Protein AF-A0A5B0R3H6-F1 (afdb_monomer_lite)

Structure (mmCIF, N/CA/C/O backbone):
data_AF-A0A5B0R3H6-F1
#
_entry.id   AF-A0A5B0R3H6-F1
#
loop_
_atom_site.group_PDB
_atom_site.id
_atom_site.type_symbol
_atom_site.label_atom_id
_atom_site.label_alt_id
_atom_site.label_comp_id
_atom_site.label_asym_id
_atom_site.label_entity_id
_atom_site.label_seq_id
_atom_site.pdbx_PDB_ins_code
_atom_site.Cartn_x
_atom_site.Cartn_y
_atom_site.Cartn_z
_atom_site.occupancy
_atom_site.B_iso_or_equiv
_atom_site.auth_seq_id
_atom_site.auth_comp_id
_atom_site.auth_asym_id
_atom_site.auth_atom_id
_atom_site.pdbx_PDB_model_num
ATOM 1 N N . MET A 1 1 ? -20.772 18.801 -13.064 1.00 53.16 1 MET A N 1
ATOM 2 C CA . MET A 1 1 ? -22.112 19.027 -12.479 1.00 53.16 1 MET A CA 1
ATOM 3 C C . MET A 1 1 ? -23.085 19.195 -13.635 1.00 53.16 1 MET A C 1
ATOM 5 O O . MET A 1 1 ? -22.852 20.071 -14.459 1.00 53.16 1 MET A O 1
ATOM 9 N N . VAL A 1 2 ? -24.069 18.306 -13.783 1.00 55.25 2 VAL A N 1
ATOM 10 C CA . VAL A 1 2 ? -25.031 18.357 -14.900 1.00 55.25 2 VAL A CA 1
ATOM 11 C C . VAL A 1 2 ? -26.187 19.271 -14.502 1.00 55.25 2 VAL A C 1
ATOM 13 O O . VAL A 1 2 ? -26.615 19.247 -13.351 1.00 55.25 2 VAL A O 1
ATOM 16 N N . ASN A 1 3 ? -26.667 20.099 -15.428 1.00 57.19 3 ASN A N 1
ATOM 17 C CA . ASN A 1 3 ? -27.751 21.037 -15.157 1.00 57.19 3 ASN A CA 1
ATOM 18 C C . ASN A 1 3 ? -29.078 20.256 -15.014 1.00 57.19 3 ASN A C 1
ATOM 20 O O . ASN A 1 3 ? -29.474 19.596 -15.980 1.00 57.19 3 ASN A O 1
ATOM 24 N N . PRO A 1 4 ? -29.781 20.313 -13.864 1.00 58.66 4 PRO A N 1
ATOM 25 C CA . PRO A 1 4 ? -30.946 19.460 -13.587 1.00 58.66 4 PRO A CA 1
ATOM 26 C C . PRO A 1 4 ? -32.117 19.615 -14.573 1.00 58.66 4 PRO A C 1
ATOM 28 O O . PRO A 1 4 ? -32.959 18.731 -14.675 1.00 58.66 4 PRO A O 1
ATOM 31 N N . GLY A 1 5 ? -32.177 20.723 -15.317 1.00 59.16 5 GLY A N 1
ATOM 32 C CA . GLY A 1 5 ? -33.259 21.020 -16.263 1.00 59.16 5 GLY A CA 1
ATOM 33 C C . GLY A 1 5 ? -33.118 20.413 -17.666 1.00 59.16 5 GLY A C 1
ATOM 34 O O . GLY A 1 5 ? -33.958 20.697 -18.512 1.00 59.16 5 GLY A O 1
ATOM 35 N N . GLY A 1 6 ? -32.064 19.637 -17.949 1.00 60.25 6 GLY A N 1
ATOM 36 C CA . GLY A 1 6 ? -31.782 19.103 -19.294 1.00 60.25 6 GLY A CA 1
ATOM 37 C C . GLY A 1 6 ? -32.188 17.643 -19.542 1.00 60.25 6 GLY A C 1
ATOM 38 O O . GLY A 1 6 ? -31.955 17.133 -20.636 1.00 60.25 6 GLY A O 1
ATOM 39 N N . GLY A 1 7 ? -32.735 16.944 -18.543 1.00 60.41 7 GLY A N 1
ATOM 40 C CA . GLY A 1 7 ? -33.028 15.510 -18.633 1.00 60.41 7 GLY A CA 1
ATOM 41 C C . GLY A 1 7 ? -34.328 15.208 -19.383 1.00 60.41 7 GLY A C 1
ATOM 42 O O . GLY A 1 7 ? -35.396 15.666 -18.988 1.00 60.41 7 GLY A O 1
ATOM 43 N N . THR A 1 8 ? -34.266 14.376 -20.424 1.00 63.50 8 THR A N 1
ATOM 44 C CA . THR A 1 8 ? -35.414 13.938 -21.247 1.00 63.50 8 THR A CA 1
ATOM 45 C C . THR A 1 8 ? -36.315 12.896 -20.558 1.00 63.50 8 THR A C 1
ATOM 47 O O . THR A 1 8 ? -36.882 12.031 -21.218 1.00 63.50 8 THR A O 1
ATOM 50 N N . GLY A 1 9 ? -36.451 12.950 -19.228 1.00 59.94 9 GLY A N 1
ATOM 51 C CA . GLY A 1 9 ? -37.386 12.109 -18.467 1.00 59.94 9 GLY A CA 1
ATOM 52 C C . GLY A 1 9 ? -37.027 10.620 -18.352 1.00 59.94 9 GLY A C 1
ATOM 53 O O . GLY A 1 9 ? -37.875 9.838 -17.937 1.00 59.94 9 GLY A O 1
ATOM 54 N N . GLY A 1 10 ? -35.800 10.216 -18.698 1.00 60.81 10 GLY A N 1
ATOM 55 C CA . GLY A 1 10 ? -35.371 8.813 -18.671 1.00 60.81 10 GLY A CA 1
ATOM 56 C C . GLY A 1 10 ? -33.901 8.648 -18.296 1.00 60.81 10 GLY A C 1
ATOM 57 O O . GLY A 1 10 ? -33.092 8.275 -19.138 1.00 60.81 10 GLY A O 1
ATOM 58 N N . GLY A 1 11 ? -33.548 8.970 -17.052 1.00 67.19 11 GLY A N 1
ATOM 59 C CA . GLY A 1 11 ? -32.219 8.721 -16.494 1.00 67.19 11 GLY A CA 1
ATOM 60 C C . GLY A 1 11 ? -32.103 9.253 -15.069 1.00 67.19 11 GLY A C 1
ATOM 61 O O . GLY A 1 11 ? -32.493 10.393 -14.812 1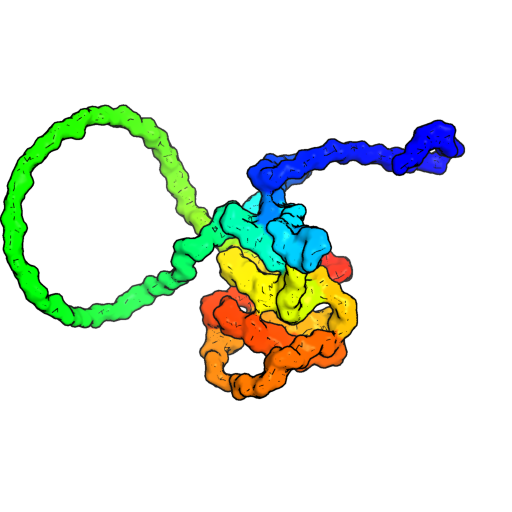.00 67.19 11 GLY A O 1
ATOM 62 N N . ASP A 1 12 ? -31.581 8.437 -14.154 1.00 69.62 12 ASP A N 1
ATOM 63 C CA . ASP A 1 12 ? -31.274 8.885 -12.797 1.00 69.62 12 ASP A CA 1
ATOM 64 C C . ASP A 1 12 ? -30.138 9.910 -12.844 1.00 69.62 12 AS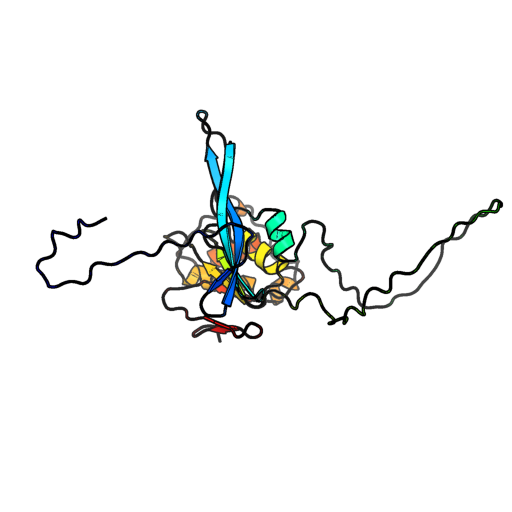P A C 1
ATOM 66 O O . ASP A 1 12 ? -29.087 9.687 -13.451 1.00 69.62 12 ASP A O 1
ATOM 70 N N . VAL A 1 13 ? -30.352 11.060 -12.206 1.00 72.81 13 VAL A N 1
ATOM 71 C CA . VAL A 1 13 ? -29.302 12.060 -12.015 1.00 72.81 13 VAL A CA 1
ATOM 72 C C . VAL A 1 13 ? -28.542 11.671 -10.747 1.00 72.81 13 VAL A C 1
ATOM 74 O O . VAL A 1 13 ? -29.148 11.686 -9.674 1.00 72.81 13 VAL A O 1
ATOM 77 N N . PRO A 1 14 ? -27.242 11.329 -10.816 1.00 72.88 14 PRO A N 1
ATOM 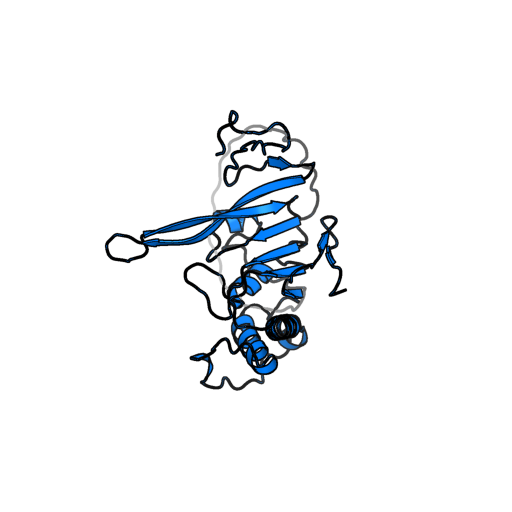78 C CA . PRO A 1 14 ? -26.483 10.990 -9.621 1.00 72.88 14 PRO A CA 1
ATOM 79 C C . PRO A 1 14 ? -26.452 12.191 -8.670 1.00 72.88 14 PRO A C 1
ATOM 81 O O . PRO A 1 14 ? -25.992 13.278 -9.031 1.00 72.88 14 PRO A O 1
ATOM 84 N N . ALA A 1 15 ? -26.952 11.989 -7.453 1.00 82.25 15 ALA A N 1
ATOM 85 C CA . ALA A 1 15 ? -26.850 12.946 -6.362 1.00 82.25 15 ALA A CA 1
ATOM 86 C C . ALA A 1 15 ? -25.638 12.576 -5.500 1.00 82.25 15 ALA A C 1
ATOM 88 O O . ALA A 1 15 ? -25.556 11.467 -4.978 1.00 82.25 15 ALA A O 1
ATOM 89 N N . PHE A 1 16 ? -24.691 13.503 -5.358 1.00 85.75 16 PHE A N 1
ATOM 90 C CA . PHE A 1 16 ? -23.551 13.333 -4.463 1.00 85.75 16 PHE A CA 1
ATOM 91 C C . PHE A 1 16 ? -23.878 13.936 -3.103 1.00 85.75 16 PHE A C 1
ATOM 93 O O . PHE A 1 16 ? -24.226 15.115 -3.014 1.00 85.75 16 PHE A O 1
ATOM 100 N N . GLN A 1 17 ? -23.718 13.140 -2.052 1.00 87.69 17 GLN A N 1
ATOM 101 C CA . GLN A 1 17 ? -23.682 13.637 -0.687 1.00 87.69 17 GLN A CA 1
ATOM 102 C C . GLN A 1 17 ? -22.222 13.713 -0.244 1.00 87.69 17 GLN A C 1
ATOM 104 O O . GLN A 1 17 ? -21.523 12.705 -0.191 1.00 87.69 17 GLN A O 1
ATOM 109 N N . TRP A 1 18 ? -21.754 14.926 0.032 1.00 90.94 18 TRP A N 1
ATOM 110 C CA . TRP A 1 18 ? -20.381 15.161 0.461 1.00 90.94 18 TRP A CA 1
ATOM 111 C C . TRP A 1 18 ? -20.286 15.046 1.978 1.00 90.94 18 TRP A C 1
ATOM 113 O O . TRP A 1 18 ? -21.008 15.733 2.700 1.00 90.94 18 TRP A O 1
ATOM 123 N N . HIS A 1 19 ? -19.368 14.208 2.446 1.00 91.44 19 HIS A N 1
ATOM 124 C CA . HIS A 1 19 ? -18.982 14.105 3.847 1.00 91.44 19 HIS A CA 1
ATOM 125 C C . HIS A 1 19 ? -17.512 14.495 3.955 1.00 91.44 19 HIS A C 1
ATOM 127 O O . HIS A 1 19 ? -16.669 13.928 3.261 1.00 91.44 19 HIS A O 1
ATOM 133 N N . ILE A 1 20 ? -17.214 15.500 4.776 1.00 94.06 20 ILE A N 1
ATOM 134 C CA . ILE A 1 20 ? -15.839 15.950 4.993 1.00 94.06 20 ILE A CA 1
ATOM 135 C C . ILE A 1 20 ? -15.203 15.006 6.008 1.00 94.06 20 ILE A C 1
ATOM 137 O O . ILE A 1 20 ? -15.732 14.827 7.102 1.00 94.06 20 ILE A O 1
ATOM 141 N N . ILE A 1 21 ? -14.084 14.404 5.619 1.00 95.31 21 ILE A N 1
ATOM 142 C CA . ILE A 1 21 ? -13.258 13.580 6.495 1.00 95.31 21 ILE A CA 1
ATOM 143 C C . ILE A 1 21 ? -12.108 14.455 6.978 1.00 95.31 21 ILE A C 1
ATOM 145 O O . ILE A 1 21 ? -11.328 14.965 6.172 1.00 95.31 21 ILE A O 1
ATOM 149 N N . GLU A 1 22 ? -12.017 14.632 8.289 1.00 93.25 22 GLU A N 1
ATOM 150 C CA . GLU A 1 22 ? -10.889 15.302 8.925 1.00 93.25 22 GLU A CA 1
ATOM 151 C C . GLU A 1 22 ? -9.828 14.262 9.293 1.00 93.25 22 GLU A C 1
ATOM 153 O O . GLU A 1 22 ? -10.141 13.161 9.749 1.00 93.25 22 GLU A O 1
ATOM 158 N N . SER A 1 23 ? -8.556 14.593 9.073 1.00 90.19 23 SER A N 1
ATOM 159 C CA . SER A 1 23 ? -7.451 13.743 9.515 1.00 90.19 23 SER A CA 1
ATOM 160 C C . SER A 1 23 ? -7.475 13.580 11.031 1.00 90.19 23 SER A C 1
ATOM 162 O O . SER A 1 23 ? -7.722 14.554 11.740 1.00 90.19 23 SER A O 1
ATOM 164 N N . ASP A 1 24 ? -7.151 12.385 11.518 1.00 90.06 24 ASP A N 1
ATOM 165 C CA . ASP A 1 24 ? -7.017 12.061 12.941 1.00 90.06 24 ASP A CA 1
ATOM 166 C C . ASP A 1 24 ? -8.333 12.155 13.745 1.00 90.06 24 ASP A C 1
ATOM 168 O O . ASP A 1 24 ? -8.322 12.010 14.968 1.00 90.06 24 ASP A O 1
ATOM 172 N N . ILE A 1 25 ? -9.479 12.339 13.071 1.00 95.75 25 ILE A N 1
ATOM 173 C CA . ILE A 1 25 ? -10.818 12.300 13.672 1.00 95.75 25 ILE A CA 1
ATOM 174 C C . ILE A 1 25 ? -11.554 11.046 13.176 1.00 95.75 25 ILE A C 1
ATOM 176 O O . ILE A 1 25 ? -11.988 11.004 12.022 1.00 95.75 25 ILE A O 1
ATOM 180 N N . PRO A 1 26 ? -11.713 10.013 14.026 1.00 96.44 26 PRO A N 1
ATOM 181 C CA . PRO A 1 26 ? -12.451 8.813 13.658 1.00 96.44 26 PRO A CA 1
ATOM 182 C C . PRO A 1 26 ? -13.933 9.088 13.385 1.00 96.44 26 PRO A C 1
ATOM 184 O O . PRO A 1 26 ? -14.552 9.933 14.035 1.00 96.44 26 PRO A O 1
ATOM 187 N N . PHE A 1 27 ? -14.521 8.319 12.472 1.00 96.56 27 PHE A N 1
ATOM 188 C CA . PHE A 1 27 ? -15.951 8.342 12.169 1.00 96.56 27 PHE A CA 1
ATOM 189 C C . PHE A 1 27 ? -16.507 6.924 12.009 1.00 96.56 27 PHE A C 1
ATOM 191 O O . PHE A 1 27 ? -15.761 5.973 11.791 1.00 96.56 27 PHE A O 1
ATOM 198 N N . GLU A 1 28 ? -17.825 6.773 12.122 1.00 96.50 28 GLU A N 1
ATOM 199 C CA . GLU A 1 28 ? -18.502 5.495 11.897 1.00 96.50 28 GLU A CA 1
ATOM 200 C C . GLU A 1 28 ? -19.082 5.446 10.481 1.00 96.50 28 GLU A C 1
ATOM 202 O O . GLU A 1 28 ? -19.764 6.376 10.042 1.00 96.50 28 GLU A O 1
ATOM 207 N N . LEU A 1 29 ? -18.835 4.349 9.770 1.00 93.81 29 LEU A N 1
ATOM 208 C CA . LEU A 1 29 ? -19.411 4.079 8.461 1.00 93.81 29 LEU A CA 1
ATOM 209 C C . LEU A 1 29 ? -19.899 2.635 8.414 1.00 93.81 29 LEU A C 1
ATOM 211 O O . LEU A 1 29 ? -19.102 1.706 8.468 1.00 93.81 29 LEU A O 1
ATOM 215 N N . LEU A 1 30 ? -21.216 2.448 8.292 1.00 93.75 30 LEU A N 1
ATOM 216 C CA . LEU A 1 30 ? -21.845 1.122 8.197 1.00 93.75 30 LEU A CA 1
ATOM 217 C C . LEU A 1 30 ? -21.471 0.182 9.366 1.00 93.75 30 LEU A C 1
ATOM 219 O O . LEU A 1 30 ? -21.319 -1.020 9.170 1.00 93.75 30 LEU A O 1
ATOM 223 N N . GLY A 1 31 ? -21.329 0.732 10.577 1.00 93.06 31 GLY A N 1
ATOM 224 C CA . GLY A 1 31 ? -20.944 -0.017 11.778 1.00 93.06 31 GLY A CA 1
ATOM 225 C C . GLY A 1 31 ? -19.443 -0.292 11.920 1.00 93.06 31 GLY A C 1
ATOM 226 O O . GLY A 1 31 ? -19.060 -0.997 12.847 1.00 93.06 31 GLY A O 1
ATOM 227 N N . VAL A 1 32 ? -18.607 0.260 11.033 1.00 93.38 32 VAL A N 1
ATOM 228 C CA . VAL A 1 32 ? -17.141 0.182 11.097 1.00 93.38 32 VAL A CA 1
ATOM 229 C C . VAL A 1 32 ? -16.590 1.519 11.574 1.00 93.38 32 VAL A C 1
ATOM 231 O O . VAL A 1 32 ? -16.926 2.567 11.013 1.00 93.38 32 VAL A O 1
ATOM 234 N N . GLN A 1 33 ? -15.726 1.502 12.587 1.00 96.06 33 GLN A N 1
ATOM 235 C CA . GLN A 1 33 ? -14.965 2.681 12.979 1.00 96.06 33 GLN A CA 1
ATOM 236 C C . GLN A 1 33 ? -13.808 2.876 11.998 1.00 96.06 33 GLN A C 1
ATOM 238 O O . GLN A 1 33 ? -12.926 2.029 11.876 1.00 96.06 33 GLN A O 1
ATOM 243 N N . VAL A 1 34 ? -13.790 4.019 11.320 1.00 97.25 34 VAL A N 1
ATOM 244 C CA . VAL A 1 34 ? -12.733 4.411 10.390 1.00 97.25 34 VAL A CA 1
ATOM 245 C C . VAL A 1 34 ? -11.933 5.543 11.013 1.00 97.25 34 VAL A C 1
ATOM 247 O O . VAL A 1 34 ? -12.479 6.606 11.295 1.00 97.25 34 VAL A O 1
ATOM 250 N N . SER A 1 35 ? -10.634 5.330 11.194 1.00 97.31 35 SER A N 1
ATOM 251 C CA . SER A 1 35 ? -9.677 6.337 11.646 1.00 97.31 35 SER A CA 1
ATOM 252 C C . SER A 1 35 ? -8.822 6.795 10.461 1.00 97.31 35 SER A C 1
ATOM 254 O O . SER A 1 35 ? -7.953 6.041 10.014 1.00 97.31 35 SER A O 1
ATOM 256 N N . PRO A 1 36 ? -9.049 8.004 9.921 1.00 97.94 36 PRO A N 1
ATOM 257 C CA . PRO A 1 36 ? -8.187 8.597 8.904 1.00 97.94 36 PRO A CA 1
ATOM 258 C C . PRO A 1 36 ? -6.863 9.005 9.535 1.00 97.94 36 PRO A C 1
ATOM 260 O O . PRO A 1 36 ? -6.859 9.735 10.523 1.00 97.94 36 PRO A O 1
ATOM 263 N N . LEU A 1 37 ? -5.746 8.584 8.957 1.00 97.44 37 LEU A N 1
ATOM 264 C CA . LEU A 1 37 ? -4.411 8.905 9.450 1.00 97.44 37 LEU A CA 1
ATOM 265 C C . LEU A 1 37 ? -3.596 9.557 8.341 1.00 97.44 37 LEU A C 1
ATOM 267 O O . LEU A 1 37 ? -3.580 9.075 7.205 1.00 97.44 37 LEU A O 1
ATOM 271 N N . LYS A 1 38 ? -2.886 10.636 8.665 1.00 97.56 38 LYS A N 1
ATOM 272 C CA . LYS A 1 38 ? -2.070 11.352 7.680 1.00 97.56 38 LYS A CA 1
ATOM 273 C C . LYS A 1 38 ? -0.915 10.501 7.166 1.00 97.56 38 LYS A C 1
ATOM 275 O O . LYS A 1 38 ? -0.193 9.879 7.939 1.00 97.56 38 LYS A O 1
ATOM 280 N N . VAL A 1 39 ? -0.671 10.547 5.869 1.00 97.94 39 VAL A N 1
ATOM 281 C CA . VAL A 1 39 ? 0.546 10.036 5.230 1.00 97.94 39 VAL A CA 1
ATOM 282 C C . VAL A 1 39 ? 1.059 11.071 4.240 1.00 97.94 39 VAL A C 1
ATOM 284 O O . VAL A 1 39 ? 0.347 12.017 3.907 1.00 97.94 39 VAL A O 1
ATOM 287 N N . HIS A 1 40 ? 2.294 10.933 3.773 1.00 98.19 40 HIS A N 1
ATOM 288 C CA . HIS A 1 40 ? 2.807 11.787 2.707 1.00 98.19 40 HIS A CA 1
ATOM 289 C C . HIS A 1 40 ? 2.843 11.029 1.390 1.00 98.19 40 HIS A C 1
ATOM 291 O O . HIS A 1 40 ? 3.280 9.883 1.364 1.00 98.19 40 HIS A O 1
ATOM 297 N N . HIS A 1 41 ? 2.476 11.702 0.308 1.00 97.62 41 HIS A N 1
ATOM 298 C CA . HIS A 1 41 ? 2.554 11.215 -1.063 1.00 97.62 41 HIS A CA 1
ATOM 299 C C . HIS A 1 41 ? 3.417 12.180 -1.891 1.00 97.62 41 HIS A C 1
ATOM 301 O O . HIS A 1 41 ? 2.971 12.898 -2.785 1.00 97.62 41 HIS A O 1
ATOM 307 N N . GLY A 1 42 ? 4.694 12.257 -1.521 1.00 96.25 42 GLY A N 1
ATOM 308 C CA . GLY A 1 42 ? 5.659 13.192 -2.085 1.00 96.25 42 GLY A CA 1
ATOM 309 C C . GLY A 1 42 ? 5.641 14.565 -1.433 1.00 96.25 42 GLY A C 1
ATOM 310 O O . GLY A 1 42 ? 5.468 14.702 -0.220 1.00 96.25 42 GLY A O 1
ATOM 311 N N . CYS A 1 43 ? 5.918 15.595 -2.227 1.00 96.50 43 CYS A N 1
ATOM 312 C CA . CYS A 1 43 ? 6.087 16.953 -1.731 1.00 96.50 43 CYS A CA 1
ATOM 313 C C . CYS A 1 43 ? 5.674 17.997 -2.767 1.00 96.50 43 CYS A C 1
ATOM 315 O O . CYS A 1 43 ? 5.694 17.761 -3.974 1.00 96.50 43 CYS A O 1
ATOM 317 N N . TYR A 1 44 ? 5.325 19.177 -2.270 1.00 95.88 44 TYR A N 1
ATOM 318 C CA . TYR A 1 44 ? 5.239 20.382 -3.076 1.00 95.88 44 TYR A CA 1
ATOM 319 C C . TYR A 1 44 ? 6.643 20.877 -3.425 1.00 95.88 44 TYR A C 1
ATOM 321 O O . TYR A 1 44 ? 7.584 20.711 -2.646 1.00 95.88 44 TYR A O 1
ATOM 329 N N . PHE A 1 45 ? 6.769 21.529 -4.578 1.00 95.50 45 PHE A N 1
ATOM 330 C CA . PHE A 1 45 ? 8.007 22.156 -5.027 1.00 95.50 45 PHE A CA 1
ATOM 331 C C . PHE A 1 45 ? 7.832 23.672 -5.059 1.00 95.50 45 PHE A C 1
ATOM 333 O O . PHE A 1 45 ? 6.808 24.184 -5.512 1.00 95.50 45 PHE A O 1
ATOM 340 N N . ASN A 1 46 ? 8.837 24.403 -4.585 1.00 95.31 46 ASN A N 1
ATOM 341 C CA . ASN A 1 46 ? 8.861 25.857 -4.698 1.00 95.31 46 ASN A CA 1
ATOM 342 C C . ASN A 1 46 ? 9.197 26.308 -6.134 1.00 95.31 46 ASN A C 1
ATOM 344 O O . ASN A 1 46 ? 9.513 25.500 -7.007 1.00 95.31 46 ASN A O 1
ATOM 348 N N . THR A 1 47 ? 9.177 27.620 -6.384 1.00 95.00 47 THR A N 1
ATOM 349 C CA . THR A 1 47 ? 9.488 28.213 -7.701 1.00 95.00 47 THR A CA 1
ATOM 350 C C . THR A 1 47 ? 10.887 27.885 -8.226 1.00 95.00 47 THR A C 1
ATOM 352 O O . THR A 1 47 ? 11.125 28.006 -9.423 1.00 95.00 47 THR A O 1
ATOM 355 N N . SER A 1 48 ? 11.806 27.470 -7.353 1.00 94.31 48 SER A N 1
ATOM 356 C CA . SER A 1 48 ? 13.165 27.052 -7.709 1.00 94.31 48 SER A CA 1
ATOM 357 C C . SER A 1 48 ? 13.269 25.547 -7.996 1.00 94.31 48 SER A C 1
ATOM 359 O O . SER A 1 48 ? 14.364 25.056 -8.252 1.00 94.31 48 SER A O 1
ATOM 361 N N . GLY A 1 49 ? 12.159 24.803 -7.924 1.00 92.50 49 GLY A N 1
ATOM 362 C CA . GLY A 1 49 ? 12.119 23.354 -8.128 1.00 92.50 49 GLY A CA 1
ATOM 363 C C . GLY A 1 49 ? 12.605 22.530 -6.931 1.00 92.50 49 GLY A C 1
ATOM 364 O O . GLY A 1 49 ? 12.801 21.326 -7.068 1.00 92.50 49 GLY A O 1
ATOM 365 N N . HIS A 1 50 ? 12.802 23.142 -5.759 1.00 92.06 50 HIS A N 1
ATOM 366 C CA . HIS A 1 50 ? 13.194 22.420 -4.547 1.00 92.06 50 HIS A CA 1
ATOM 367 C C . HIS A 1 50 ? 11.967 21.999 -3.723 1.00 92.06 50 HIS A C 1
ATOM 369 O O . HIS A 1 50 ? 11.013 22.780 -3.641 1.00 92.06 50 HIS A O 1
ATOM 375 N N . PRO A 1 51 ? 11.992 20.816 -3.075 1.00 93.44 51 PRO A N 1
ATOM 376 C CA . PRO A 1 51 ? 10.954 20.396 -2.134 1.00 93.44 51 PRO A CA 1
ATOM 377 C C . PRO A 1 51 ? 10.684 21.464 -1.065 1.00 93.44 51 PRO A C 1
ATOM 379 O O . PRO A 1 51 ? 11.623 21.975 -0.454 1.00 93.44 51 PRO A O 1
ATOM 382 N N . SER A 1 52 ? 9.416 21.809 -0.841 1.00 94.38 52 SER A N 1
ATOM 383 C CA . SER A 1 52 ? 9.002 22.834 0.126 1.00 94.38 52 SER A CA 1
ATOM 384 C C . SER A 1 52 ? 8.304 22.254 1.350 1.00 94.38 52 SER A C 1
ATOM 386 O O . SER A 1 52 ? 8.614 22.634 2.475 1.00 94.38 52 SER A O 1
ATOM 388 N N . SER A 1 53 ? 7.349 21.353 1.139 1.00 95.38 53 SER A N 1
ATOM 389 C CA . SER A 1 53 ? 6.552 20.741 2.201 1.00 95.38 53 SER A CA 1
ATOM 390 C C . SER A 1 53 ? 5.980 19.408 1.725 1.00 95.38 53 SER A C 1
ATOM 392 O O . SER A 1 53 ? 5.771 19.246 0.520 1.00 95.38 53 SER A O 1
ATOM 394 N N . PRO A 1 54 ? 5.710 18.455 2.629 1.00 96.62 54 PRO A N 1
ATOM 395 C CA . PRO A 1 54 ? 5.072 17.201 2.254 1.00 96.62 54 PRO A CA 1
ATOM 396 C C . PRO A 1 54 ? 3.702 17.418 1.604 1.00 96.62 54 PRO A C 1
ATOM 398 O O . PRO A 1 54 ? 2.986 18.368 1.933 1.00 96.62 54 PRO A O 1
ATOM 401 N N . TYR A 1 55 ? 3.347 16.537 0.673 1.00 96.69 55 TYR A N 1
ATOM 402 C CA . TYR A 1 55 ? 1.996 16.452 0.130 1.00 96.69 55 TYR A CA 1
ATOM 403 C C . TYR A 1 55 ? 1.198 15.474 0.999 1.00 96.69 55 TYR A C 1
ATOM 405 O O . TYR A 1 55 ? 1.474 14.277 0.978 1.00 96.69 55 TYR A O 1
ATOM 413 N N . GLU A 1 56 ? 0.285 15.990 1.828 1.00 96.12 56 GLU A N 1
ATOM 414 C CA . GLU A 1 56 ? -0.488 15.178 2.778 1.00 96.12 56 GLU A CA 1
ATOM 415 C C . GLU A 1 56 ? -1.644 14.442 2.080 1.00 96.12 56 GLU A C 1
ATOM 417 O O . GLU A 1 56 ? -2.489 15.056 1.428 1.00 96.12 56 GLU A O 1
ATOM 422 N N . CYS A 1 57 ? -1.696 13.128 2.286 1.00 96.81 57 CYS A N 1
ATOM 423 C CA . CYS A 1 57 ? -2.774 12.225 1.897 1.00 96.81 57 CYS A CA 1
ATOM 424 C C . CYS A 1 57 ? -3.307 11.484 3.134 1.00 96.81 57 CYS A C 1
ATOM 426 O O . CYS A 1 57 ? -2.793 11.637 4.246 1.00 96.81 57 CYS A O 1
ATOM 428 N N . LEU A 1 58 ? -4.355 10.681 2.946 1.00 97.69 58 LEU A N 1
ATOM 429 C CA . LEU A 1 58 ? -4.957 9.885 4.010 1.00 97.69 58 LEU A CA 1
ATOM 430 C C . LEU A 1 58 ? -4.703 8.397 3.786 1.00 97.69 58 LEU A C 1
ATOM 432 O O . LEU A 1 58 ? -4.921 7.866 2.701 1.00 97.69 58 LEU A O 1
ATOM 436 N N . SER A 1 59 ? -4.314 7.735 4.864 1.00 97.88 59 SER A N 1
ATOM 437 C CA . SER A 1 59 ? -4.507 6.306 5.070 1.00 97.88 59 SER A CA 1
ATOM 438 C C . SER A 1 59 ? -5.706 6.078 5.984 1.00 97.88 59 SER A C 1
ATOM 440 O O . SER A 1 59 ? -6.162 7.003 6.659 1.00 97.88 59 SER A O 1
ATOM 442 N N . PHE A 1 60 ? -6.221 4.854 6.022 1.00 98.12 60 PHE A N 1
ATOM 443 C CA . PHE A 1 60 ? -7.396 4.518 6.820 1.00 98.12 60 PHE A CA 1
ATOM 444 C C . PHE A 1 60 ? -7.129 3.287 7.675 1.00 98.12 60 PHE A C 1
ATOM 446 O O . PHE A 1 60 ? -6.695 2.251 7.170 1.00 98.12 60 PHE A O 1
ATOM 453 N N . LEU A 1 61 ? -7.393 3.406 8.973 1.00 96.94 61 LEU A N 1
ATOM 454 C CA . LEU A 1 61 ? -7.365 2.311 9.932 1.00 96.94 61 LEU A CA 1
ATOM 455 C C . LEU A 1 61 ? -8.802 1.959 10.326 1.00 96.94 61 LEU A C 1
ATOM 457 O O . LEU A 1 61 ? -9.508 2.779 10.905 1.00 96.94 61 LEU A O 1
ATOM 461 N N . PHE A 1 62 ? -9.223 0.743 10.009 1.00 95.62 62 PHE A N 1
ATOM 462 C CA . PHE A 1 62 ? -10.564 0.223 10.246 1.00 95.62 62 PHE A CA 1
ATOM 463 C C . PHE A 1 62 ? -10.556 -0.658 11.491 1.00 95.62 62 PHE A C 1
ATOM 465 O O . PHE A 1 62 ? -9.743 -1.582 11.584 1.00 95.62 62 PHE A O 1
ATOM 472 N N . ASP A 1 63 ? -11.420 -0.340 12.456 1.00 93.25 63 ASP A N 1
ATOM 473 C CA . ASP A 1 63 ? -11.606 -1.059 13.724 1.00 93.25 63 ASP A CA 1
ATOM 474 C C . ASP A 1 63 ? -10.295 -1.417 14.445 1.00 93.25 63 ASP A C 1
ATOM 476 O O . ASP A 1 63 ? -10.212 -2.424 15.138 1.00 93.25 63 ASP A O 1
ATOM 480 N N . GLN A 1 64 ? -9.238 -0.616 14.258 1.00 91.31 64 GLN A N 1
ATOM 481 C CA . GLN A 1 64 ? -7.886 -0.882 14.774 1.00 91.31 64 GLN A CA 1
ATOM 482 C C . GLN A 1 64 ? -7.268 -2.227 14.320 1.00 91.31 64 GLN A C 1
ATOM 484 O O . GLN A 1 64 ? -6.287 -2.682 14.905 1.00 91.31 64 GLN A O 1
ATOM 489 N N . THR A 1 65 ? -7.806 -2.871 13.279 1.00 92.19 65 THR A N 1
ATOM 490 C CA . THR A 1 65 ? -7.406 -4.226 12.845 1.00 92.19 65 THR A CA 1
ATOM 491 C C . THR A 1 65 ? -6.958 -4.303 11.386 1.00 92.19 65 THR A C 1
ATOM 493 O O . THR A 1 65 ? -6.207 -5.203 11.004 1.00 92.19 65 THR A O 1
ATOM 496 N N . PHE A 1 66 ? -7.372 -3.344 10.563 1.00 92.69 66 PHE A N 1
ATOM 497 C CA . PHE A 1 66 ? -7.043 -3.295 9.145 1.00 92.69 66 PHE A CA 1
ATOM 498 C C . PHE A 1 66 ? -6.547 -1.901 8.768 1.00 92.69 66 PHE A C 1
ATOM 500 O O . PHE A 1 66 ? -7.267 -0.927 8.957 1.00 92.69 66 PHE A O 1
ATOM 507 N N . CYS A 1 67 ? -5.337 -1.791 8.215 1.00 97.44 67 CYS A N 1
ATOM 508 C CA . CYS A 1 67 ? -4.820 -0.526 7.699 1.00 97.44 67 CYS A CA 1
ATOM 509 C C . CYS A 1 67 ? -4.662 -0.551 6.176 1.00 97.44 67 CYS A C 1
ATOM 511 O O . CYS A 1 67 ? -4.051 -1.468 5.624 1.00 97.44 67 CYS A O 1
ATOM 513 N N . TYR A 1 68 ? -5.188 0.482 5.517 1.00 98.12 68 TYR A N 1
ATOM 514 C CA . TYR A 1 68 ? -5.083 0.720 4.083 1.00 98.12 68 TYR A CA 1
ATOM 515 C C . TYR A 1 68 ? -4.295 2.007 3.812 1.00 98.12 68 TYR A C 1
ATOM 517 O O . TYR A 1 68 ? -4.718 3.097 4.207 1.00 98.12 68 TYR A O 1
ATOM 525 N N . MET A 1 69 ? -3.163 1.880 3.123 1.00 97.81 69 MET A N 1
ATOM 526 C CA . MET A 1 69 ? -2.239 2.963 2.781 1.00 97.81 69 MET A CA 1
ATOM 527 C C . MET A 1 69 ? -1.890 2.908 1.287 1.00 97.81 69 MET A C 1
ATOM 529 O O . MET A 1 69 ? -0.860 2.349 0.915 1.00 97.81 69 MET A O 1
ATOM 533 N N . SER A 1 70 ? -2.737 3.460 0.417 1.00 94.56 70 SER A N 1
ATOM 534 C CA . SER A 1 70 ? -2.373 3.669 -0.993 1.00 94.56 70 SER A CA 1
ATOM 535 C C . SER A 1 70 ? -1.594 4.971 -1.166 1.00 94.56 70 SER A C 1
ATOM 537 O O . SER A 1 70 ? -1.796 5.898 -0.384 1.00 94.56 70 SER A O 1
ATOM 539 N N . ASP A 1 71 ? -0.748 5.045 -2.197 1.00 97.00 71 ASP A N 1
ATOM 540 C CA . ASP A 1 71 ? -0.017 6.255 -2.585 1.00 97.00 71 ASP A CA 1
ATOM 541 C C . ASP A 1 71 ? 0.743 6.893 -1.408 1.00 97.00 71 ASP A C 1
ATOM 543 O O . ASP A 1 71 ? 0.422 7.988 -0.954 1.00 97.00 71 ASP A O 1
ATOM 547 N N . VAL A 1 72 ? 1.753 6.204 -0.867 1.00 98.31 72 VAL A N 1
ATOM 548 C CA . VAL A 1 72 ? 2.528 6.695 0.284 1.00 98.31 72 VAL A CA 1
ATOM 549 C C . VAL A 1 72 ? 4.021 6.692 -0.015 1.00 98.31 72 VAL A C 1
ATOM 551 O O . VAL A 1 72 ? 4.568 5.708 -0.479 1.00 98.31 72 VAL A O 1
ATOM 554 N N . SER A 1 73 ? 4.696 7.803 0.275 1.00 97.75 73 SER A N 1
ATOM 555 C CA . SER A 1 73 ? 6.153 7.969 0.202 1.00 97.75 73 SER A CA 1
ATOM 556 C C . SER A 1 73 ? 6.815 8.049 1.572 1.00 97.75 73 SER A C 1
ATOM 558 O O . SER A 1 73 ? 8.013 7.830 1.694 1.00 97.75 73 SER A O 1
ATOM 560 N N . SER A 1 74 ? 6.072 8.438 2.611 1.00 97.69 74 SER A N 1
ATOM 561 C CA . SER A 1 74 ? 6.552 8.429 3.995 1.00 97.69 74 SER A CA 1
ATOM 562 C C . SER A 1 74 ? 5.389 8.507 4.980 1.00 97.69 74 SER A C 1
ATOM 564 O O . SER A 1 74 ? 4.345 9.094 4.688 1.00 97.69 74 SER A O 1
ATOM 566 N N . ILE A 1 75 ? 5.589 7.928 6.162 1.00 97.56 75 ILE A N 1
ATOM 567 C CA . ILE A 1 75 ? 4.606 7.915 7.247 1.00 97.56 75 ILE A CA 1
ATOM 568 C C . ILE A 1 75 ? 5.086 8.880 8.346 1.00 97.56 75 ILE A C 1
ATOM 570 O O . ILE A 1 75 ? 6.189 8.686 8.871 1.00 97.56 75 ILE A O 1
ATOM 574 N N . PRO A 1 76 ? 4.301 9.921 8.686 1.00 96.38 76 PRO A N 1
ATOM 575 C CA . PRO A 1 76 ? 4.609 10.846 9.766 1.00 96.38 76 PRO A CA 1
ATOM 576 C C . PRO A 1 76 ? 4.675 10.169 11.131 1.00 96.38 76 PRO A C 1
ATOM 578 O O . PRO A 1 76 ? 4.039 9.152 11.399 1.00 96.38 76 PRO A O 1
ATOM 581 N N . GLU A 1 77 ? 5.383 10.827 12.035 1.00 94.69 77 GLU A N 1
ATOM 582 C CA . GLU A 1 77 ? 5.572 10.391 13.412 1.00 94.69 77 GLU A CA 1
ATOM 583 C C . GLU A 1 77 ? 4.261 10.214 14.199 1.00 94.69 77 GLU A C 1
ATOM 585 O O . GLU A 1 77 ? 4.049 9.218 14.894 1.00 94.69 77 GLU A O 1
ATOM 590 N N . SER A 1 78 ? 3.335 11.158 14.031 1.00 94.25 78 SER A N 1
ATOM 591 C CA . SER A 1 78 ? 1.998 11.086 14.625 1.00 94.25 78 SER A CA 1
ATOM 592 C C . SER A 1 78 ? 1.245 9.831 14.186 1.00 94.25 78 SER A C 1
ATOM 594 O O . SER A 1 78 ? 0.579 9.194 14.999 1.00 94.25 78 SER A O 1
ATOM 596 N N . THR A 1 79 ? 1.401 9.439 12.923 1.00 96.06 79 THR A N 1
ATOM 597 C CA . THR A 1 79 ? 0.736 8.274 12.338 1.00 96.06 79 THR A CA 1
ATOM 598 C C . THR A 1 79 ? 1.358 6.974 12.829 1.00 96.06 79 THR A C 1
ATOM 600 O O . THR A 1 79 ? 0.632 6.057 13.198 1.00 96.06 79 THR A O 1
ATOM 603 N N . TRP A 1 80 ? 2.687 6.905 12.939 1.00 95.44 80 TRP A N 1
ATOM 604 C CA . TRP A 1 80 ? 3.367 5.781 13.590 1.00 95.44 80 TRP A CA 1
ATOM 605 C C . TRP A 1 80 ? 2.904 5.579 15.033 1.00 95.44 80 TRP A C 1
ATOM 607 O O . TRP A 1 80 ? 2.608 4.455 15.442 1.00 95.44 80 TRP A O 1
ATOM 617 N N . THR A 1 81 ? 2.771 6.671 15.785 1.00 92.19 81 THR A N 1
ATOM 618 C CA . THR A 1 81 ? 2.240 6.642 17.151 1.00 92.19 81 THR A CA 1
ATOM 619 C C . THR A 1 81 ? 0.782 6.170 17.185 1.00 9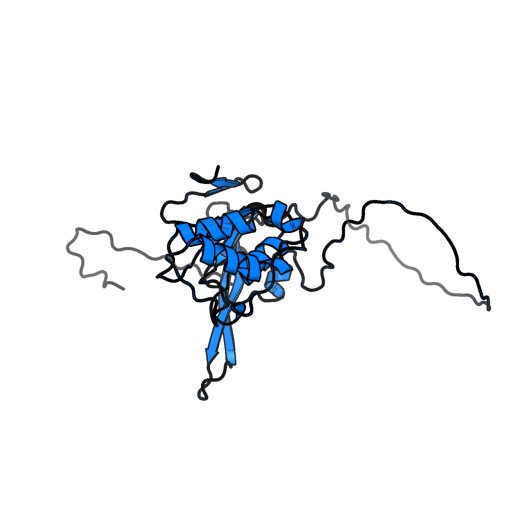2.19 81 THR A C 1
ATOM 621 O O . THR A 1 81 ? 0.449 5.306 17.995 1.00 92.19 81 THR A O 1
ATOM 624 N N . ALA A 1 82 ? -0.074 6.668 16.285 1.00 91.31 82 ALA A N 1
ATOM 625 C CA . ALA A 1 82 ? -1.476 6.252 16.181 1.00 91.31 82 ALA A CA 1
ATOM 626 C C . ALA A 1 82 ? -1.634 4.765 15.812 1.00 91.31 82 ALA A C 1
ATOM 628 O O . ALA A 1 82 ? -2.562 4.110 16.274 1.00 91.31 82 ALA A O 1
ATOM 629 N N . LEU A 1 83 ? -0.691 4.211 15.044 1.00 92.38 83 LEU A N 1
ATOM 630 C CA . LEU A 1 83 ? -0.612 2.785 14.708 1.00 92.38 83 LEU A CA 1
ATOM 631 C C . LEU A 1 83 ? 0.017 1.927 15.825 1.00 92.38 83 LEU A C 1
ATOM 633 O O . LEU A 1 83 ? 0.275 0.739 15.628 1.00 92.38 83 LEU A O 1
ATOM 637 N N . GLY A 1 84 ? 0.306 2.514 16.991 1.00 88.00 84 GLY A N 1
ATOM 638 C CA . GLY A 1 84 ? 0.887 1.816 18.138 1.00 88.00 84 GLY A CA 1
ATOM 639 C C . GLY A 1 84 ? 2.384 1.513 18.011 1.00 88.00 84 GLY A C 1
ATOM 640 O O . GLY A 1 84 ? 2.897 0.678 18.754 1.00 88.00 84 GLY A O 1
ATOM 641 N N . CYS A 1 85 ? 3.095 2.177 17.094 1.00 83.06 85 CYS A N 1
ATOM 642 C CA . CYS A 1 85 ? 4.512 1.945 16.798 1.00 83.06 85 CYS A CA 1
ATOM 643 C C . CYS A 1 85 ? 5.339 3.246 16.831 1.00 83.06 85 CYS A C 1
ATOM 645 O O . CYS A 1 85 ? 5.870 3.643 15.796 1.00 83.06 85 CYS A O 1
ATOM 647 N N . PRO A 1 86 ? 5.490 3.922 17.987 1.00 74.94 86 PRO A N 1
ATOM 648 C CA . PRO A 1 86 ? 6.294 5.140 18.063 1.00 74.94 86 PRO A CA 1
ATOM 649 C C . PRO A 1 86 ? 7.779 4.858 17.710 1.00 74.94 86 PRO A C 1
ATOM 651 O O . PRO A 1 86 ? 8.290 3.774 17.989 1.00 74.94 86 PRO A O 1
ATOM 654 N N . PRO A 1 87 ? 8.523 5.830 17.164 1.00 60.28 87 PRO A N 1
ATOM 655 C CA . PRO A 1 87 ? 9.869 5.737 16.577 1.00 60.28 87 PRO A CA 1
ATOM 656 C C . PRO A 1 87 ? 10.939 5.409 17.617 1.00 60.28 87 PRO A C 1
ATOM 658 O O . PRO A 1 87 ? 12.030 4.966 17.271 1.00 60.28 87 PRO A O 1
ATOM 661 N N . ASN A 1 88 ? 10.615 5.628 18.893 1.00 55.12 88 ASN A N 1
ATOM 662 C CA . ASN A 1 88 ? 11.453 5.335 20.047 1.00 55.12 88 ASN A CA 1
ATOM 663 C C . ASN A 1 88 ? 10.967 4.098 20.808 1.00 55.12 88 ASN A C 1
ATOM 665 O O . ASN A 1 88 ? 11.483 3.820 21.892 1.00 55.12 88 ASN A O 1
ATOM 669 N N . ALA A 1 89 ? 9.983 3.354 20.286 1.00 47.25 89 ALA A N 1
ATOM 670 C CA . ALA A 1 89 ? 9.704 2.028 20.806 1.00 47.25 89 ALA A CA 1
ATOM 671 C C . ALA A 1 89 ? 10.971 1.188 20.588 1.00 47.25 89 ALA A C 1
ATOM 673 O O . ALA A 1 89 ? 11.386 1.002 19.440 1.00 47.25 89 ALA A O 1
ATOM 674 N N . PRO A 1 90 ? 11.626 0.692 21.653 1.00 39.56 90 PRO A N 1
ATOM 675 C CA . PRO A 1 90 ? 12.707 -0.253 21.463 1.00 39.56 90 PRO A CA 1
ATOM 676 C C . PRO A 1 90 ? 12.135 -1.427 20.671 1.00 39.56 90 PRO A C 1
ATOM 678 O O . PRO A 1 90 ? 11.092 -1.966 21.050 1.00 39.56 90 PRO A O 1
ATOM 681 N N . THR A 1 91 ? 12.804 -1.827 19.583 1.00 35.28 91 THR A N 1
ATOM 682 C CA . THR A 1 91 ? 12.587 -3.132 18.950 1.00 35.28 91 THR A CA 1
ATOM 683 C C . THR A 1 91 ? 12.475 -4.138 20.085 1.00 35.28 91 THR A C 1
ATOM 685 O O . THR A 1 91 ? 13.433 -4.293 20.848 1.00 35.28 91 THR A O 1
ATOM 688 N N . ILE A 1 92 ? 11.290 -4.720 20.288 1.00 33.47 92 ILE A N 1
ATOM 689 C CA . ILE A 1 92 ? 11.031 -5.600 21.426 1.00 33.47 92 ILE A CA 1
ATOM 690 C C . ILE A 1 92 ? 11.951 -6.816 21.270 1.00 33.47 92 ILE A C 1
ATOM 692 O O . ILE A 1 92 ? 11.605 -7.810 20.637 1.00 33.47 92 ILE A O 1
ATOM 696 N N . ARG A 1 93 ? 13.143 -6.746 21.871 1.00 32.38 93 ARG A N 1
ATOM 697 C CA . ARG A 1 93 ? 13.981 -7.906 22.144 1.00 32.38 93 ARG A CA 1
ATOM 698 C C . ARG A 1 93 ? 13.295 -8.660 23.269 1.00 32.38 93 ARG A C 1
ATOM 700 O O . ARG A 1 93 ? 13.528 -8.396 24.447 1.00 32.38 93 ARG A O 1
ATOM 707 N N . ARG A 1 94 ? 12.434 -9.612 22.915 1.00 26.83 94 ARG A N 1
ATOM 708 C CA . ARG A 1 94 ? 12.022 -10.661 23.850 1.00 26.83 94 ARG A CA 1
ATOM 709 C C . ARG A 1 94 ? 13.230 -11.562 24.106 1.00 26.83 94 ARG A C 1
ATOM 711 O O . ARG A 1 94 ? 13.451 -12.530 23.391 1.00 26.83 94 ARG A O 1
ATOM 718 N N . SER A 1 95 ? 14.028 -11.221 25.114 1.00 26.80 95 SER A N 1
ATOM 719 C CA . SER A 1 95 ? 15.022 -12.138 25.670 1.00 26.80 95 SER A CA 1
ATOM 720 C C . SER A 1 95 ? 14.329 -13.055 26.676 1.00 26.80 95 SER A C 1
ATOM 722 O O . SER A 1 95 ? 13.892 -12.603 27.734 1.00 26.80 95 SER A O 1
ATOM 724 N N . MET A 1 96 ? 14.193 -14.336 26.332 1.00 27.09 96 MET A N 1
ATOM 725 C CA . MET A 1 96 ? 13.799 -15.387 27.269 1.00 27.09 96 MET A CA 1
ATOM 726 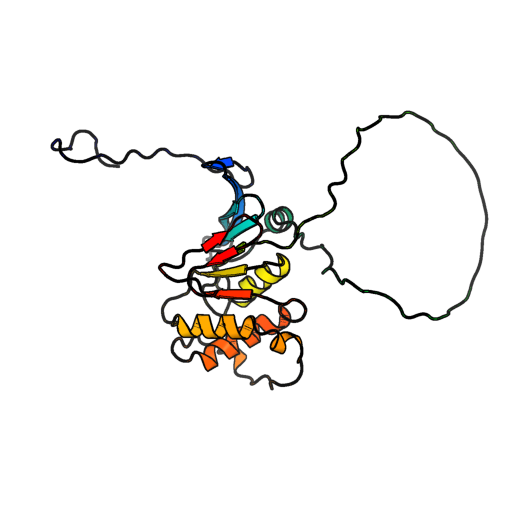C C . MET A 1 96 ? 15.057 -16.018 27.875 1.00 27.09 96 MET A C 1
ATOM 728 O O . MET A 1 96 ? 15.776 -16.758 27.216 1.00 27.09 96 MET A O 1
ATOM 732 N N . SER A 1 97 ? 15.252 -15.691 29.152 1.00 30.08 97 SER A N 1
ATOM 733 C CA . SER A 1 97 ? 15.848 -16.475 30.243 1.00 30.08 97 SER A CA 1
ATOM 734 C C . SER A 1 97 ? 17.239 -17.123 30.110 1.00 30.08 97 SER A C 1
ATOM 736 O O . SER A 1 97 ? 17.469 -18.032 29.321 1.00 30.08 97 SER A O 1
ATOM 738 N N . ASN A 1 98 ? 18.031 -16.784 31.136 1.00 27.47 98 ASN A N 1
ATOM 739 C CA . ASN A 1 98 ? 19.060 -17.560 31.835 1.00 27.47 98 ASN A CA 1
ATOM 740 C C . ASN A 1 98 ? 20.435 -17.697 31.176 1.00 27.47 98 ASN A C 1
ATOM 742 O O . ASN A 1 98 ? 20.662 -18.600 30.387 1.00 27.47 98 ASN A O 1
ATOM 746 N N . LEU A 1 99 ? 21.399 -16.920 31.685 1.00 27.05 99 LEU A N 1
ATOM 747 C CA . LEU A 1 99 ? 22.693 -17.460 32.107 1.00 27.05 99 LEU A CA 1
ATOM 748 C C . LEU A 1 99 ? 23.296 -16.579 33.217 1.00 27.05 99 LEU A C 1
ATOM 750 O O . LEU A 1 99 ? 23.498 -15.378 33.069 1.00 27.05 99 LEU A O 1
ATOM 754 N N . THR A 1 100 ? 23.553 -17.205 34.359 1.00 29.20 100 THR A N 1
ATOM 755 C CA . THR A 1 100 ? 24.296 -16.683 35.509 1.00 29.20 100 THR A CA 1
ATOM 756 C C . THR A 1 100 ? 25.789 -16.558 35.193 1.00 29.20 100 THR A C 1
ATOM 758 O O . THR A 1 100 ? 26.357 -17.508 34.666 1.00 29.20 100 THR A O 1
ATOM 761 N N . THR A 1 101 ? 26.460 -15.481 35.612 1.00 26.53 101 THR A N 1
ATOM 762 C CA . THR A 1 101 ? 27.487 -15.464 36.686 1.00 26.53 101 THR A CA 1
ATOM 763 C C . THR A 1 101 ? 28.420 -14.244 36.616 1.00 26.53 101 THR A C 1
ATOM 765 O O . THR A 1 101 ? 29.095 -14.011 35.626 1.00 26.53 101 THR A O 1
ATOM 768 N N . LYS A 1 102 ? 28.504 -13.589 37.782 1.00 26.81 102 LYS A N 1
ATOM 769 C CA . LYS A 1 102 ? 29.693 -13.077 38.489 1.00 26.81 102 LYS A CA 1
ATOM 770 C C . LYS A 1 102 ? 30.450 -11.816 38.020 1.00 26.81 102 LYS A C 1
ATOM 772 O O . LYS A 1 102 ? 31.059 -11.761 36.962 1.00 26.81 102 LYS A O 1
ATOM 777 N N . SER A 1 103 ? 30.545 -10.944 39.036 1.00 26.56 103 SER A N 1
ATOM 778 C CA . SER A 1 103 ? 31.696 -10.164 39.525 1.00 26.56 103 SER A CA 1
ATOM 779 C C . SER A 1 103 ? 32.162 -8.955 38.723 1.00 26.56 103 SER A C 1
ATOM 781 O O . SER A 1 103 ? 32.743 -9.123 37.663 1.00 26.56 103 SER A O 1
ATOM 783 N N . PHE A 1 104 ? 32.046 -7.771 39.336 1.00 26.94 104 PHE A N 1
ATOM 784 C CA . PHE A 1 104 ? 33.209 -6.989 39.774 1.00 26.94 104 PHE A CA 1
ATOM 785 C C . PHE A 1 104 ? 32.843 -6.158 41.019 1.00 26.94 104 PHE A C 1
ATOM 787 O O . PHE A 1 104 ? 31.781 -5.540 41.069 1.00 26.94 104 PHE A O 1
ATOM 794 N N . ASP A 1 105 ? 33.708 -6.253 42.028 1.00 26.22 105 ASP A N 1
ATOM 795 C CA . ASP A 1 105 ? 33.665 -5.587 43.335 1.00 26.22 105 ASP A CA 1
ATOM 796 C C . ASP A 1 105 ? 34.089 -4.106 43.276 1.00 26.22 105 ASP A C 1
ATOM 798 O O . ASP A 1 105 ? 34.736 -3.681 42.317 1.00 26.22 105 ASP A O 1
ATOM 802 N N . SER A 1 106 ? 33.830 -3.422 44.407 1.00 29.92 106 SER A N 1
ATOM 803 C CA . SER A 1 106 ? 34.522 -2.232 44.954 1.00 29.92 106 SER A CA 1
ATOM 804 C C . SER A 1 106 ? 34.130 -0.854 44.378 1.00 29.92 106 SER A C 1
ATOM 806 O O . SER A 1 106 ? 34.070 -0.675 43.173 1.00 29.92 106 SER A O 1
ATOM 808 N N . ASP A 1 107 ? 33.829 0.210 45.142 1.00 29.75 107 ASP A N 1
ATOM 809 C CA . ASP A 1 107 ? 34.083 0.545 46.552 1.00 29.75 107 ASP A CA 1
ATOM 810 C C . ASP A 1 107 ? 33.049 1.554 47.129 1.00 29.75 107 ASP A C 1
ATOM 812 O O . ASP A 1 107 ? 32.281 2.200 46.421 1.00 29.75 107 ASP A O 1
ATOM 816 N N . ASN A 1 108 ? 33.068 1.639 48.460 1.00 33.88 108 ASN A N 1
ATOM 817 C CA . ASN A 1 108 ? 32.179 2.278 49.450 1.00 33.88 108 ASN A CA 1
ATOM 818 C C . ASN A 1 108 ? 32.495 3.804 49.665 1.00 33.88 108 ASN A C 1
ATOM 820 O O . ASN A 1 108 ? 33.319 4.347 48.937 1.00 33.88 108 ASN A O 1
ATOM 824 N N . PRO A 1 109 ? 32.116 4.472 50.785 1.00 47.53 109 PRO A N 1
ATOM 825 C CA . PRO A 1 109 ? 30.820 5.013 51.256 1.00 47.53 109 PRO A CA 1
ATOM 826 C C . PRO A 1 109 ? 30.815 6.560 51.473 1.00 47.53 109 PRO A C 1
ATOM 828 O O . PRO A 1 109 ? 31.867 7.185 51.552 1.00 47.53 109 PRO A O 1
ATOM 831 N N . SER A 1 110 ? 29.648 7.182 51.726 1.00 29.88 110 SER A N 1
ATOM 832 C CA . SER A 1 110 ? 29.436 8.162 52.836 1.00 29.88 110 SER A CA 1
ATOM 833 C C . SER A 1 110 ? 28.005 8.757 52.836 1.00 29.88 110 SER A C 1
ATOM 835 O O . SER A 1 110 ? 27.506 9.178 51.804 1.00 29.88 110 SER A O 1
ATOM 837 N N . VAL A 1 111 ? 27.212 8.539 53.900 1.00 30.28 111 VAL A N 1
ATOM 838 C CA . VAL A 1 111 ? 26.911 9.425 55.062 1.00 30.28 111 VAL A CA 1
ATOM 839 C C . VAL A 1 111 ? 25.667 10.329 54.866 1.00 30.28 111 VAL A C 1
ATOM 841 O O . VAL A 1 111 ? 25.692 11.290 54.113 1.00 30.28 111 VAL A O 1
ATOM 844 N N . SER A 1 112 ? 24.600 9.956 55.599 1.00 30.23 112 SER A N 1
ATOM 845 C CA . SER A 1 112 ? 23.483 10.714 56.229 1.00 30.23 112 SER A CA 1
ATOM 846 C C . SER A 1 112 ? 23.023 12.077 55.675 1.00 30.23 112 SER A C 1
ATOM 848 O O . SER A 1 112 ? 23.833 12.967 55.456 1.00 30.23 112 SER A O 1
ATOM 850 N N . THR A 1 113 ? 21.713 12.384 55.700 1.00 28.94 113 THR A N 1
ATOM 851 C CA . THR A 1 113 ? 20.952 12.991 56.830 1.00 28.94 113 THR A CA 1
ATOM 852 C C . THR A 1 113 ? 19.464 13.187 56.436 1.00 28.94 113 THR A C 1
ATOM 854 O O . THR A 1 113 ? 19.081 13.051 55.282 1.00 28.94 113 THR A O 1
ATOM 857 N N . THR A 1 114 ? 18.626 13.433 57.441 1.00 29.66 114 THR A N 1
ATOM 858 C CA . THR A 1 114 ? 17.163 13.303 57.591 1.00 29.66 114 THR A CA 1
ATOM 859 C C . THR A 1 114 ? 16.259 14.472 57.135 1.00 29.66 114 THR A C 1
ATOM 861 O O . THR A 1 114 ? 16.680 15.620 57.200 1.00 29.66 114 THR A O 1
ATOM 864 N N . SER A 1 115 ? 14.951 14.158 56.993 1.00 34.56 115 SER A N 1
ATOM 865 C CA . SER A 1 115 ? 13.737 15.016 57.166 1.00 34.56 115 SER A CA 1
ATOM 866 C C . SER A 1 115 ? 13.347 15.915 55.966 1.00 34.56 115 SER A C 1
ATOM 868 O O . SER A 1 115 ? 14.215 16.506 55.352 1.00 34.56 115 SER A O 1
ATOM 870 N N . SER A 1 116 ? 12.087 16.123 55.546 1.00 31.23 116 SER A N 1
ATOM 871 C CA . SER A 1 116 ? 10.814 16.199 56.281 1.00 31.23 116 SER A CA 1
ATOM 872 C C . SER A 1 116 ? 9.563 16.211 55.354 1.00 31.23 116 SER A C 1
ATOM 874 O O . SER A 1 116 ? 9.594 16.727 54.245 1.00 31.23 116 SER A O 1
ATOM 876 N N . ARG A 1 117 ? 8.478 15.619 55.879 1.00 34.25 117 ARG A N 1
ATOM 877 C CA . ARG A 1 117 ? 7.005 15.795 55.722 1.00 34.25 117 ARG A CA 1
ATOM 878 C C . ARG A 1 117 ? 6.395 16.771 54.684 1.00 34.25 117 ARG A C 1
ATOM 880 O O . ARG A 1 117 ? 6.620 17.968 54.794 1.00 34.25 117 ARG A O 1
ATOM 887 N N . LEU A 1 118 ? 5.409 16.271 53.914 1.00 33.34 118 LEU A N 1
ATOM 888 C CA . LEU A 1 118 ? 3.979 16.698 53.793 1.00 33.34 118 LEU A CA 1
ATOM 889 C C . LEU A 1 118 ? 3.319 15.710 52.788 1.00 33.34 118 LEU A C 1
ATOM 891 O O . LEU A 1 118 ? 3.875 15.506 51.722 1.00 33.34 118 LEU A O 1
ATOM 895 N N . GLY A 1 119 ? 2.274 14.914 53.036 1.00 28.97 119 GLY A N 1
ATOM 896 C CA . GLY A 1 119 ? 0.979 15.201 53.639 1.00 28.97 119 GLY A CA 1
ATOM 897 C C . GLY A 1 119 ? 0.012 15.733 52.572 1.00 28.97 119 GLY A C 1
ATOM 898 O O . GLY A 1 119 ? 0.070 16.925 52.314 1.00 28.97 119 GLY A O 1
ATOM 899 N N . SER A 1 120 ? -0.844 14.885 51.970 1.00 31.53 120 SER A N 1
ATOM 900 C CA . SER A 1 120 ? -2.300 15.120 51.806 1.00 31.53 120 SER A CA 1
ATOM 901 C C . SER A 1 120 ? -2.956 14.375 50.618 1.00 31.53 120 SER A C 1
ATOM 903 O O . SER A 1 120 ? -2.695 14.668 49.458 1.00 31.53 120 SER A O 1
ATOM 905 N N . LEU A 1 121 ? -3.892 13.497 51.000 1.00 32.28 121 LEU A N 1
ATOM 906 C CA . LEU A 1 121 ? -5.209 13.193 50.415 1.00 32.28 121 LEU A CA 1
ATOM 907 C C . LEU A 1 121 ? -5.357 12.343 49.139 1.00 32.28 121 LEU A C 1
ATOM 909 O O . LEU A 1 121 ? -4.932 12.667 48.037 1.00 32.28 121 LEU A O 1
ATOM 913 N N . HIS A 1 122 ? -6.100 11.257 49.367 1.00 31.66 122 HIS A N 1
ATOM 914 C CA . HIS A 1 122 ? -6.677 10.314 48.425 1.00 31.66 122 HIS A CA 1
ATOM 915 C C . HIS A 1 122 ? -7.545 10.997 47.359 1.00 31.66 122 HIS A C 1
ATOM 917 O O . HIS A 1 122 ? -8.429 11.787 47.685 1.00 31.66 122 HIS A O 1
ATOM 923 N N . SER A 1 123 ? -7.402 10.549 46.114 1.00 34.34 123 SER A N 1
ATOM 924 C CA . SER A 1 123 ? -8.532 10.429 45.197 1.00 34.34 123 SER A CA 1
ATOM 925 C C . SER A 1 123 ? -8.512 9.015 44.639 1.00 34.34 123 SER A C 1
ATOM 927 O O . SER A 1 123 ? -7.596 8.621 43.918 1.00 34.34 123 SER A O 1
ATOM 929 N N . SER A 1 124 ? -9.487 8.228 45.076 1.00 37.19 124 SER A N 1
ATOM 930 C CA . SER A 1 124 ? -9.732 6.858 44.655 1.00 37.19 124 SER A CA 1
ATOM 931 C C . SER A 1 124 ? -10.214 6.885 43.205 1.00 37.19 124 SER A C 1
ATOM 933 O O . SER A 1 124 ? -11.412 6.979 42.946 1.00 37.19 124 SER A O 1
ATOM 935 N N . ALA A 1 125 ? -9.281 6.859 42.256 1.00 35.34 125 ALA A N 1
ATOM 936 C CA . ALA A 1 125 ? -9.612 6.600 40.867 1.00 35.34 125 ALA A CA 1
ATOM 937 C C . ALA A 1 125 ? -9.986 5.121 40.744 1.00 35.34 125 ALA A C 1
ATOM 939 O O . ALA A 1 125 ? -9.199 4.224 41.048 1.00 35.34 125 ALA A O 1
ATOM 940 N N . SER A 1 126 ? -11.243 4.920 40.377 1.00 37.84 126 SER A N 1
ATOM 941 C CA . SER A 1 126 ? -11.902 3.666 40.069 1.00 37.84 126 SER A CA 1
ATOM 942 C C . SER A 1 126 ? -10.991 2.717 39.300 1.00 37.84 126 SER A C 1
ATOM 944 O O . SER A 1 126 ? -10.332 3.117 38.344 1.00 37.84 126 SER A O 1
ATOM 946 N N . SER A 1 127 ? -10.995 1.462 39.743 1.00 32.75 127 SER A N 1
ATOM 947 C CA . SER A 1 127 ? -10.336 0.312 39.133 1.00 32.75 127 SER A CA 1
ATOM 948 C C . SER A 1 127 ? -10.436 0.343 37.610 1.00 32.75 127 SER A C 1
ATOM 950 O O . SER A 1 127 ? -11.467 -0.011 37.033 1.00 32.75 127 SER A O 1
ATOM 952 N N . VAL A 1 128 ? -9.343 0.758 36.977 1.00 38.22 128 VAL A N 1
ATOM 953 C CA . VAL A 1 128 ? -9.013 0.371 35.613 1.00 38.22 128 VAL A CA 1
ATOM 954 C C . VAL A 1 128 ? -9.001 -1.149 35.605 1.00 38.22 128 VAL A C 1
ATOM 956 O O . VAL A 1 128 ? -8.197 -1.787 36.280 1.00 38.22 128 VAL A O 1
ATOM 959 N N . SER A 1 129 ? -9.981 -1.729 34.923 1.00 38.88 129 SER A N 1
ATOM 960 C CA . SER A 1 129 ? -9.905 -3.113 34.499 1.00 38.88 129 SER A CA 1
ATOM 961 C C . SER A 1 129 ? -8.686 -3.218 33.592 1.00 38.88 129 SER A C 1
ATOM 963 O O . SER A 1 129 ? -8.719 -2.720 32.464 1.00 38.88 129 SER A O 1
ATOM 965 N N . ASP A 1 130 ? -7.615 -3.819 34.101 1.00 35.34 130 ASP A N 1
ATOM 966 C CA . ASP A 1 130 ? -6.492 -4.279 33.295 1.00 35.34 130 ASP A CA 1
ATOM 967 C C . ASP A 1 130 ? -7.020 -5.353 32.336 1.00 35.34 130 ASP A C 1
ATOM 969 O O . ASP A 1 130 ? -7.013 -6.550 32.621 1.00 35.34 130 ASP A O 1
ATOM 973 N N . CYS A 1 131 ? -7.546 -4.922 31.193 1.00 36.19 131 CYS A N 1
ATOM 974 C CA . CYS A 1 131 ? -7.635 -5.783 30.029 1.00 36.19 131 CYS A CA 1
ATOM 975 C C . CYS A 1 131 ? -6.194 -5.973 29.548 1.00 36.19 131 CYS A C 1
ATOM 977 O O . CYS A 1 131 ? -5.621 -5.089 28.912 1.00 36.19 131 CYS A O 1
ATOM 979 N N . GLU A 1 132 ? -5.579 -7.089 29.937 1.00 43.28 132 GLU A N 1
ATOM 980 C CA . GLU A 1 132 ? -4.228 -7.455 29.524 1.00 43.28 132 GLU A CA 1
ATOM 981 C C . GLU A 1 132 ? -4.075 -7.449 27.990 1.00 43.28 132 GLU A C 1
ATOM 983 O O . GLU A 1 132 ? -4.576 -8.334 27.297 1.00 43.28 132 GLU A O 1
ATOM 988 N N . GLY A 1 133 ? -3.300 -6.476 27.491 1.00 37.34 133 GLY A N 1
ATOM 989 C CA . GLY A 1 133 ? -2.481 -6.574 26.276 1.00 37.34 133 GLY A CA 1
ATOM 990 C C . GLY A 1 133 ? -2.654 -5.446 25.241 1.00 37.34 133 GLY A C 1
ATOM 991 O O . GLY A 1 133 ? -3.704 -5.371 24.609 1.00 37.34 133 GLY A O 1
ATOM 992 N N . PRO A 1 134 ? -1.617 -4.627 24.947 1.00 42.19 134 PRO A N 1
ATOM 993 C CA . PRO A 1 134 ? -1.468 -3.968 23.646 1.00 42.19 134 PRO A CA 1
ATOM 994 C C . PRO A 1 134 ? -1.093 -5.007 22.568 1.00 42.19 134 PRO A C 1
ATOM 996 O O . PRO A 1 134 ? -0.503 -6.045 22.882 1.00 42.19 134 PRO A O 1
ATOM 999 N N . PRO A 1 135 ? -1.427 -4.746 21.299 1.00 47.19 135 PRO A N 1
ATOM 1000 C CA . PRO A 1 135 ? -2.148 -5.686 20.447 1.00 47.19 135 PRO A CA 1
ATOM 1001 C C . PRO A 1 135 ? -1.265 -6.804 19.872 1.00 47.19 135 PRO A C 1
ATOM 1003 O O . PRO A 1 135 ? -0.073 -6.628 19.600 1.00 47.19 135 PRO A O 1
ATOM 1006 N N . ALA A 1 136 ? -1.878 -7.970 19.632 1.00 73.44 136 ALA A N 1
ATOM 1007 C CA . ALA A 1 136 ? -1.408 -8.859 18.571 1.00 73.44 136 ALA A CA 1
ATOM 1008 C C . ALA A 1 136 ? -1.231 -7.997 17.306 1.00 73.44 136 ALA A C 1
ATOM 1010 O O . ALA A 1 136 ? -2.061 -7.125 17.072 1.00 73.44 136 ALA A O 1
ATOM 1011 N N . GLY A 1 137 ? -0.121 -8.147 16.580 1.00 87.69 137 GLY A N 1
ATOM 1012 C CA . GLY A 1 137 ? 0.236 -7.250 15.474 1.00 87.69 137 GLY A CA 1
ATOM 1013 C C . GLY A 1 137 ? -0.888 -7.046 14.455 1.00 87.69 137 GLY A C 1
ATOM 1014 O O . GLY A 1 137 ? -1.871 -7.782 14.454 1.00 87.69 137 GLY A O 1
ATOM 1015 N N . LEU A 1 138 ? -0.759 -6.039 13.591 1.00 92.38 138 LEU A N 1
ATOM 1016 C CA . LEU A 1 138 ? -1.855 -5.609 12.720 1.00 92.38 138 LEU A CA 1
ATOM 1017 C C . LEU A 1 138 ? -2.422 -6.789 11.889 1.00 92.38 138 LEU A C 1
ATOM 1019 O O . LEU A 1 138 ? -1.710 -7.337 11.044 1.00 92.38 138 LEU A O 1
ATOM 1023 N N . PRO A 1 139 ? -3.690 -7.198 12.081 1.00 93.38 139 PRO A N 1
ATOM 1024 C CA . PRO A 1 139 ? -4.266 -8.343 11.372 1.00 93.38 139 PRO A CA 1
ATOM 1025 C C . PRO A 1 139 ? -4.182 -8.255 9.843 1.00 93.38 139 PRO A C 1
ATOM 1027 O O . PRO A 1 139 ? -3.949 -9.271 9.179 1.00 93.38 139 PRO A O 1
ATOM 1030 N N . LEU A 1 140 ? -4.344 -7.058 9.276 1.00 96.06 140 LEU A N 1
ATOM 1031 C CA . LEU A 1 140 ? -4.242 -6.824 7.838 1.00 96.06 140 LEU A CA 1
ATOM 1032 C C . LEU A 1 140 ? -3.606 -5.466 7.525 1.00 96.06 140 LEU A C 1
ATOM 1034 O O . LEU A 1 140 ? -4.095 -4.423 7.953 1.00 96.06 140 LEU A O 1
ATOM 1038 N N . LEU A 1 141 ? -2.554 -5.489 6.711 1.00 97.75 141 LEU A N 1
ATOM 1039 C CA . LEU A 1 141 ? -1.964 -4.313 6.080 1.00 97.75 141 LEU A CA 1
ATOM 1040 C C . LEU A 1 141 ? -2.154 -4.392 4.564 1.00 97.75 141 LEU A C 1
ATOM 1042 O O . LEU A 1 141 ? -1.792 -5.392 3.948 1.00 97.75 141 LEU A O 1
ATOM 1046 N N . ILE A 1 142 ? -2.656 -3.324 3.957 1.00 98.44 142 ILE A N 1
ATOM 1047 C CA . ILE A 1 142 ? -2.627 -3.113 2.510 1.00 98.44 142 ILE A CA 1
ATOM 1048 C C . ILE A 1 142 ? -1.851 -1.820 2.259 1.00 98.44 142 ILE A C 1
ATOM 1050 O O . ILE A 1 142 ? -2.235 -0.776 2.784 1.00 98.44 142 ILE A O 1
ATOM 1054 N N . VAL A 1 143 ? -0.748 -1.885 1.512 1.00 98.69 143 VAL A N 1
ATOM 1055 C CA . VAL A 1 143 ? 0.225 -0.783 1.431 1.00 98.69 143 VAL A CA 1
ATOM 1056 C C . VAL A 1 143 ? 0.776 -0.572 0.018 1.00 98.69 143 VAL A C 1
ATOM 1058 O O . VAL A 1 143 ? 0.940 -1.516 -0.753 1.00 98.69 143 VAL A O 1
ATOM 1061 N N . ASP A 1 144 ? 1.065 0.683 -0.313 1.00 98.62 144 ASP A N 1
ATOM 1062 C CA . ASP A 1 144 ? 1.727 1.108 -1.545 1.00 98.62 144 ASP A CA 1
ATOM 1063 C C . ASP A 1 144 ? 3.091 0.430 -1.741 1.00 98.62 144 ASP A C 1
ATOM 1065 O O . ASP A 1 144 ? 3.871 0.232 -0.806 1.00 98.62 144 ASP A O 1
ATOM 1069 N N . THR A 1 145 ? 3.382 0.056 -2.980 1.00 98.12 145 THR A N 1
ATOM 1070 C CA . THR A 1 145 ? 4.689 -0.384 -3.461 1.00 98.12 145 THR A CA 1
ATOM 1071 C C . THR A 1 145 ? 4.728 -0.169 -4.965 1.00 98.12 145 THR A C 1
ATOM 1073 O O . THR A 1 145 ? 4.296 -1.017 -5.744 1.00 98.12 145 THR A O 1
ATOM 1076 N N . MET A 1 146 ? 5.269 0.962 -5.401 1.00 96.31 146 MET A N 1
ATOM 1077 C CA . MET A 1 146 ? 5.278 1.284 -6.826 1.00 96.31 146 MET A CA 1
ATOM 1078 C C . MET A 1 146 ? 6.313 0.459 -7.595 1.00 96.31 146 MET A C 1
ATOM 1080 O O . MET A 1 146 ? 6.061 0.020 -8.715 1.00 96.31 146 MET A O 1
ATOM 1084 N N . ARG A 1 147 ? 7.500 0.255 -7.018 1.00 95.50 147 ARG A N 1
ATOM 1085 C CA . ARG A 1 147 ? 8.631 -0.423 -7.676 1.00 95.50 147 ARG A CA 1
ATOM 1086 C C . ARG A 1 147 ? 9.646 -0.940 -6.651 1.00 95.50 147 ARG A C 1
ATOM 1088 O O . ARG A 1 147 ? 9.413 -0.836 -5.449 1.00 95.50 147 ARG A O 1
ATOM 1095 N N . LEU A 1 148 ? 10.786 -1.482 -7.086 1.00 95.38 148 LEU A N 1
ATOM 1096 C CA . LEU A 1 148 ? 11.813 -1.945 -6.144 1.00 95.38 148 LEU A CA 1
ATOM 1097 C C . LEU A 1 148 ? 12.449 -0.794 -5.347 1.00 95.38 148 LEU A C 1
ATOM 1099 O O . LEU A 1 148 ? 12.542 -0.866 -4.121 1.00 95.38 148 LEU A O 1
ATOM 1103 N N . LYS A 1 149 ? 12.871 0.280 -6.027 1.00 94.12 149 LYS A N 1
ATOM 1104 C CA . LYS A 1 149 ? 13.509 1.449 -5.396 1.00 94.12 149 LYS A CA 1
ATOM 1105 C C . LYS A 1 149 ? 12.480 2.514 -4.978 1.00 94.12 149 LYS A C 1
ATOM 1107 O O . LYS A 1 149 ? 11.544 2.765 -5.737 1.00 94.12 149 LYS A O 1
ATOM 1112 N N . PRO A 1 150 ? 12.696 3.238 -3.868 1.00 94.94 150 PRO A N 1
ATOM 1113 C CA . PRO A 1 150 ? 11.836 4.354 -3.482 1.00 94.94 150 PRO A CA 1
ATOM 1114 C C . PRO A 1 150 ? 11.635 5.369 -4.612 1.00 94.94 150 PRO A C 1
ATOM 1116 O O . PRO A 1 150 ? 12.523 5.605 -5.444 1.00 94.94 150 PRO A O 1
ATOM 1119 N N . HIS A 1 151 ? 10.456 5.971 -4.666 1.00 94.88 151 HIS A N 1
ATOM 1120 C CA . HIS A 1 151 ? 10.147 7.097 -5.537 1.00 94.88 151 HIS A CA 1
ATOM 1121 C C . HIS A 1 151 ? 9.826 8.322 -4.687 1.00 94.88 151 HIS A C 1
ATOM 1123 O O . HIS A 1 151 ? 9.440 8.195 -3.532 1.00 94.88 151 HIS A O 1
ATOM 1129 N N . ILE A 1 152 ? 9.952 9.524 -5.259 1.00 94.75 152 ILE A N 1
ATOM 1130 C CA . ILE A 1 152 ? 9.689 10.761 -4.508 1.00 94.75 152 ILE A CA 1
ATOM 1131 C C . ILE A 1 152 ? 8.293 10.772 -3.878 1.00 94.75 152 ILE A C 1
ATOM 1133 O O . ILE A 1 152 ? 8.131 11.343 -2.808 1.00 94.75 152 ILE A O 1
ATOM 1137 N N . SER A 1 153 ? 7.326 10.112 -4.520 1.00 96.81 153 SER A N 1
ATOM 1138 C CA . SER A 1 153 ? 5.930 10.060 -4.087 1.00 96.81 153 SER A CA 1
ATOM 1139 C C . SER A 1 153 ? 5.441 8.662 -3.706 1.00 96.81 153 SER A C 1
ATOM 1141 O O . SER A 1 153 ? 4.338 8.558 -3.200 1.00 96.81 153 SER A O 1
ATOM 1143 N N . HIS A 1 154 ? 6.231 7.602 -3.862 1.00 98.25 154 HIS A N 1
ATOM 1144 C CA . HIS A 1 154 ? 5.758 6.243 -3.572 1.00 98.25 154 HIS A CA 1
ATOM 1145 C C . HIS A 1 154 ? 6.818 5.399 -2.891 1.00 98.25 154 HIS A C 1
ATOM 1147 O O . HIS A 1 154 ? 8.018 5.597 -3.111 1.00 98.25 154 HIS A O 1
ATOM 1153 N N . PHE A 1 155 ? 6.355 4.403 -2.154 1.00 98.44 155 PHE A N 1
ATOM 1154 C CA . PHE A 1 155 ? 7.194 3.414 -1.528 1.00 98.44 155 PHE A CA 1
ATOM 1155 C C . PHE A 1 155 ? 7.869 2.526 -2.568 1.00 98.44 155 PHE A C 1
ATOM 1157 O O . PHE A 1 155 ? 7.294 2.115 -3.584 1.00 98.44 155 PHE A O 1
ATOM 1164 N N . GLY A 1 156 ? 9.121 2.198 -2.271 1.00 97.25 156 GLY A N 1
ATOM 1165 C CA . GLY A 1 156 ? 9.783 1.010 -2.773 1.00 97.25 156 GLY A CA 1
ATOM 1166 C C . GLY A 1 156 ? 9.431 -0.216 -1.929 1.00 97.25 156 GLY A C 1
ATOM 1167 O O . GLY A 1 156 ? 8.935 -0.113 -0.805 1.00 97.25 156 GLY A O 1
ATOM 1168 N N . ILE A 1 157 ? 9.761 -1.406 -2.428 1.00 97.19 157 ILE A N 1
ATOM 1169 C CA . ILE A 1 157 ? 9.433 -2.663 -1.734 1.00 97.19 157 ILE A CA 1
ATOM 1170 C C . ILE A 1 157 ? 10.047 -2.767 -0.327 1.00 97.19 157 ILE A C 1
ATOM 1172 O O . ILE A 1 157 ? 9.446 -3.352 0.573 1.00 97.19 157 ILE A O 1
ATOM 1176 N N . ALA A 1 158 ? 11.227 -2.179 -0.108 1.00 96.25 158 ALA A N 1
ATOM 1177 C CA . ALA A 1 158 ? 11.871 -2.185 1.203 1.00 96.25 158 ALA A CA 1
ATOM 1178 C C . ALA A 1 158 ? 11.068 -1.397 2.253 1.00 96.25 158 ALA A C 1
ATOM 1180 O O . ALA A 1 158 ? 10.927 -1.876 3.374 1.00 96.25 158 ALA A O 1
ATOM 1181 N N . GLU A 1 159 ? 10.492 -0.249 1.884 1.00 97.94 159 GLU A N 1
ATOM 1182 C CA . GLU A 1 159 ? 9.694 0.603 2.783 1.00 97.94 159 GLU A CA 1
ATOM 1183 C C . GLU A 1 159 ? 8.361 -0.067 3.146 1.00 97.94 159 GLU A C 1
ATOM 1185 O O . GLU A 1 159 ? 7.942 -0.050 4.308 1.00 97.94 159 GLU A O 1
ATOM 1190 N N . ALA A 1 160 ? 7.734 -0.746 2.181 1.00 98.19 160 ALA A N 1
ATOM 1191 C CA . ALA A 1 160 ? 6.539 -1.549 2.419 1.00 98.19 160 ALA A CA 1
ATOM 1192 C C . ALA A 1 160 ? 6.814 -2.730 3.367 1.00 98.19 160 ALA A C 1
ATOM 1194 O O . ALA A 1 160 ? 6.066 -2.957 4.322 1.00 98.19 160 ALA A O 1
ATOM 1195 N N . VAL A 1 161 ? 7.923 -3.451 3.156 1.00 97.25 161 VAL A N 1
ATOM 1196 C CA . VAL A 1 161 ? 8.347 -4.553 4.036 1.00 97.25 161 VAL A CA 1
ATOM 1197 C C . VAL A 1 161 ? 8.718 -4.047 5.429 1.00 97.25 161 VAL A C 1
ATOM 1199 O O . VAL A 1 161 ? 8.314 -4.650 6.421 1.00 97.25 161 VAL A O 1
ATOM 1202 N N . GLU A 1 162 ? 9.446 -2.936 5.535 1.00 95.69 162 GLU A N 1
ATOM 1203 C CA . GLU A 1 162 ? 9.763 -2.317 6.823 1.00 95.69 162 GLU A CA 1
ATOM 1204 C C . GLU A 1 162 ? 8.489 -1.946 7.589 1.00 95.69 162 GLU A C 1
ATOM 1206 O O . GLU A 1 162 ? 8.381 -2.231 8.783 1.00 95.69 162 GLU A O 1
ATOM 1211 N N . THR A 1 163 ? 7.508 -1.365 6.896 1.00 96.81 163 THR A N 1
ATOM 1212 C CA . THR A 1 163 ? 6.209 -1.000 7.471 1.00 96.81 163 THR A CA 1
ATOM 1213 C C . THR A 1 163 ? 5.471 -2.229 7.990 1.00 96.81 163 THR A C 1
ATOM 1215 O O . THR A 1 163 ? 5.038 -2.245 9.143 1.00 96.81 163 THR A O 1
ATOM 1218 N N . ALA A 1 164 ? 5.403 -3.298 7.194 1.00 96.44 164 ALA A N 1
ATOM 1219 C CA . ALA A 1 164 ? 4.791 -4.557 7.605 1.00 96.44 164 ALA A CA 1
ATOM 1220 C C . ALA A 1 164 ? 5.462 -5.164 8.848 1.00 96.44 164 ALA A C 1
ATOM 1222 O O . ALA A 1 164 ? 4.778 -5.618 9.766 1.00 96.44 164 ALA A O 1
ATOM 1223 N N . VAL A 1 165 ? 6.797 -5.127 8.911 1.00 94.25 165 VAL A N 1
ATOM 1224 C CA . VAL A 1 165 ? 7.570 -5.627 10.057 1.00 94.25 165 VAL A CA 1
ATOM 1225 C C . VAL A 1 165 ? 7.330 -4.777 11.305 1.00 94.25 165 VAL A C 1
ATOM 1227 O O . VAL A 1 165 ? 7.080 -5.340 12.372 1.00 94.25 165 VAL A O 1
ATOM 1230 N N . LYS A 1 166 ? 7.360 -3.441 11.191 1.00 93.06 166 LYS A N 1
ATOM 1231 C CA . LYS A 1 166 ? 7.110 -2.521 12.317 1.00 93.06 166 LYS A CA 1
ATOM 1232 C C . LYS A 1 166 ? 5.716 -2.714 12.903 1.00 93.06 166 LYS A C 1
ATOM 1234 O O . LYS A 1 166 ? 5.589 -2.862 14.113 1.00 93.06 166 LYS A O 1
ATOM 1239 N N . LEU A 1 167 ? 4.704 -2.811 12.042 1.00 93.50 167 LEU A N 1
ATOM 1240 C CA . LEU A 1 167 ? 3.312 -3.048 12.436 1.00 93.50 167 LEU A CA 1
ATOM 1241 C C . LEU A 1 167 ? 3.038 -4.500 12.852 1.00 93.50 167 LEU A C 1
ATOM 1243 O O . LEU A 1 167 ? 1.936 -4.818 13.302 1.00 93.50 167 LEU A O 1
ATOM 1247 N N . ARG A 1 168 ? 4.034 -5.388 12.708 1.00 93.25 168 ARG A N 1
ATOM 1248 C CA . ARG A 1 168 ? 3.934 -6.829 12.975 1.00 93.25 168 ARG A CA 1
ATOM 1249 C C . ARG A 1 168 ? 2.737 -7.444 12.248 1.00 93.25 168 ARG A C 1
ATOM 1251 O O . ARG A 1 168 ? 1.996 -8.237 12.825 1.00 93.25 168 ARG A O 1
ATOM 1258 N N . ALA A 1 169 ? 2.540 -7.032 10.998 1.00 93.94 169 ALA A N 1
ATOM 1259 C CA . ALA A 1 169 ? 1.349 -7.365 10.244 1.00 93.94 169 ALA A CA 1
ATOM 1260 C C . ALA A 1 169 ? 1.234 -8.883 10.022 1.00 93.94 169 ALA A C 1
ATOM 1262 O O . ALA A 1 169 ? 2.194 -9.536 9.611 1.00 93.94 169 ALA A O 1
ATOM 1263 N N . HIS A 1 170 ? 0.057 -9.455 10.280 1.00 93.00 170 HIS A N 1
ATOM 1264 C CA . HIS A 1 170 ? -0.185 -10.892 10.091 1.00 93.00 170 HIS A CA 1
ATOM 1265 C C . HIS A 1 170 ? -0.337 -11.260 8.609 1.00 93.00 170 HIS A C 1
ATOM 1267 O O . HIS A 1 170 ? 0.085 -12.335 8.169 1.00 93.00 170 HIS A O 1
ATOM 1273 N N . ARG A 1 171 ? -0.967 -10.367 7.843 1.00 95.19 171 ARG A N 1
ATOM 1274 C CA . ARG A 1 171 ? -1.130 -10.449 6.392 1.00 95.19 171 ARG A CA 1
ATOM 1275 C C . ARG A 1 171 ? -0.821 -9.086 5.791 1.00 95.19 171 ARG A C 1
ATOM 1277 O O . ARG A 1 171 ? -1.412 -8.089 6.203 1.00 95.19 171 ARG A O 1
ATOM 1284 N N . THR A 1 172 ? 0.074 -9.048 4.811 1.00 97.56 172 THR A N 1
ATOM 1285 C CA . THR A 1 172 ? 0.373 -7.835 4.048 1.00 97.56 172 THR A CA 1
ATOM 1286 C C . THR A 1 172 ? 0.072 -8.036 2.572 1.00 97.56 172 THR A C 1
ATOM 1288 O O . THR A 1 172 ? 0.536 -9.008 1.977 1.00 97.56 172 THR A O 1
ATOM 1291 N N . TYR A 1 173 ? -0.648 -7.089 1.979 1.00 98.31 173 TYR A N 1
ATOM 1292 C CA . TYR A 1 173 ? -0.791 -6.974 0.535 1.00 98.31 173 TYR A CA 1
ATOM 1293 C C . TYR A 1 173 ? -0.137 -5.698 0.035 1.00 98.31 173 TYR A C 1
ATOM 1295 O O . TYR A 1 173 ? -0.368 -4.627 0.593 1.00 98.31 173 TYR A O 1
ATOM 1303 N N . ILE A 1 174 ? 0.665 -5.818 -1.018 1.00 98.56 174 ILE A N 1
ATOM 1304 C CA . ILE A 1 174 ? 1.249 -4.663 -1.701 1.00 98.56 174 ILE A CA 1
ATOM 1305 C C . ILE A 1 174 ? 0.470 -4.334 -2.974 1.00 98.56 174 ILE A C 1
ATOM 1307 O O . ILE A 1 174 ? -0.022 -5.244 -3.642 1.00 98.56 174 ILE A O 1
ATOM 1311 N N . LEU A 1 175 ? 0.335 -3.047 -3.294 1.00 97.88 175 LEU A N 1
ATOM 1312 C CA . LEU A 1 175 ? -0.381 -2.550 -4.476 1.00 97.88 175 LEU A CA 1
ATOM 1313 C C . LEU A 1 175 ? 0.272 -1.288 -5.054 1.00 97.88 175 LEU A C 1
ATOM 1315 O O . LEU A 1 175 ? 1.232 -0.776 -4.491 1.00 97.88 175 LEU A O 1
ATOM 1319 N N . GLY A 1 176 ? -0.264 -0.766 -6.161 1.00 96.25 176 GLY A N 1
ATOM 1320 C CA . GLY A 1 176 ? 0.221 0.485 -6.768 1.00 96.25 176 GLY A CA 1
ATOM 1321 C C . GLY A 1 176 ? 1.395 0.296 -7.734 1.00 96.25 176 GLY A C 1
ATOM 1322 O O . GLY A 1 176 ? 2.095 1.254 -8.050 1.00 96.25 176 GLY A O 1
ATOM 1323 N N . PHE A 1 177 ? 1.619 -0.936 -8.202 1.00 95.94 177 PHE A N 1
ATOM 1324 C CA . PHE A 1 177 ? 2.753 -1.288 -9.053 1.00 95.94 177 PHE A CA 1
ATOM 1325 C C . PHE A 1 177 ? 2.834 -0.429 -10.318 1.00 95.94 177 PHE A C 1
ATOM 1327 O O . PHE A 1 177 ? 1.844 -0.232 -11.026 1.00 95.94 177 PHE A O 1
ATOM 1334 N N . THR A 1 178 ? 4.049 -0.005 -10.663 1.00 91.75 178 THR A N 1
ATOM 1335 C CA . THR A 1 178 ? 4.335 0.579 -11.970 1.00 91.75 178 THR A CA 1
ATOM 1336 C C . THR A 1 178 ? 4.009 -0.412 -13.085 1.00 91.75 178 THR A C 1
ATOM 1338 O O . THR A 1 178 ? 4.176 -1.629 -12.953 1.00 91.75 178 THR A O 1
ATOM 1341 N N . HIS A 1 179 ? 3.609 0.119 -14.237 1.00 89.62 179 HIS A N 1
ATOM 1342 C CA . HIS A 1 179 ? 3.514 -0.678 -15.451 1.00 89.62 179 HIS A CA 1
ATOM 1343 C C . HIS A 1 179 ? 4.883 -1.235 -15.851 1.00 89.62 179 HIS A C 1
ATOM 1345 O O . HIS A 1 179 ? 5.930 -0.678 -15.515 1.00 89.62 179 HIS A O 1
ATOM 1351 N N . GLY A 1 180 ? 4.858 -2.313 -16.630 1.00 90.50 180 GLY A N 1
ATOM 1352 C CA . GLY A 1 180 ? 6.060 -2.924 -17.184 1.00 90.50 180 GLY A CA 1
ATOM 1353 C C . GLY A 1 180 ? 6.647 -4.042 -16.334 1.00 90.50 180 GLY A C 1
ATOM 1354 O O . GLY A 1 180 ? 7.519 -4.718 -16.853 1.00 90.50 180 GLY A O 1
ATOM 1355 N N . VAL A 1 181 ? 6.143 -4.286 -15.114 1.00 94.06 181 VAL A N 1
ATOM 1356 C CA . VAL A 1 181 ? 6.469 -5.458 -14.280 1.00 94.06 181 VAL A CA 1
ATOM 1357 C C . VAL A 1 181 ? 5.295 -6.429 -14.242 1.00 94.06 181 VAL A C 1
ATOM 1359 O O . VAL A 1 181 ? 4.176 -6.042 -13.910 1.00 94.06 181 VAL A O 1
ATOM 1362 N N . THR A 1 182 ? 5.531 -7.692 -14.602 1.00 95.19 182 THR A N 1
ATOM 1363 C CA . THR A 1 182 ? 4.484 -8.722 -14.576 1.00 95.19 182 THR A CA 1
ATOM 1364 C C . THR A 1 182 ? 4.062 -9.066 -13.147 1.00 95.19 182 THR A C 1
ATOM 1366 O O . THR A 1 182 ? 4.845 -8.972 -12.200 1.00 95.19 182 THR A O 1
ATOM 1369 N N . HIS A 1 183 ? 2.817 -9.522 -12.983 1.00 95.31 183 HIS A N 1
ATOM 1370 C CA . HIS A 1 183 ? 2.333 -10.016 -11.691 1.00 95.31 183 HIS A CA 1
ATOM 1371 C C . HIS A 1 183 ? 3.166 -11.206 -11.183 1.00 95.31 183 HIS A C 1
ATOM 1373 O O . HIS A 1 183 ? 3.426 -11.303 -9.989 1.00 95.31 183 HIS A O 1
ATOM 1379 N N . GLU A 1 184 ? 3.654 -12.064 -12.088 1.00 96.06 184 GLU A N 1
ATOM 1380 C CA . GLU A 1 184 ? 4.529 -13.194 -11.753 1.00 96.06 184 GLU A CA 1
ATOM 1381 C C . GLU A 1 184 ? 5.832 -12.737 -11.076 1.00 96.06 184 GLU A C 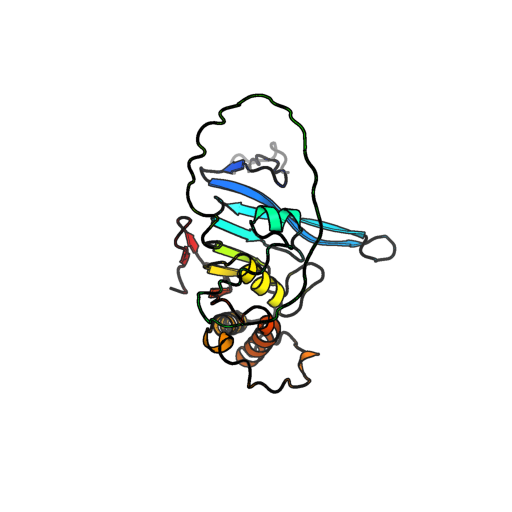1
ATOM 1383 O O . GLU A 1 184 ? 6.251 -13.334 -10.084 1.00 96.06 184 GLU A O 1
ATOM 1388 N N . CYS A 1 185 ? 6.440 -11.636 -11.536 1.00 96.50 185 CYS A N 1
ATOM 1389 C CA . CYS A 1 185 ? 7.608 -11.046 -10.880 1.00 96.50 185 CYS A CA 1
ATOM 1390 C C . CYS A 1 185 ? 7.300 -10.604 -9.443 1.00 96.50 185 CYS A C 1
ATOM 1392 O O . CYS A 1 185 ? 8.048 -10.933 -8.518 1.00 96.50 185 CYS A O 1
ATOM 1394 N N . TRP A 1 186 ? 6.190 -9.891 -9.239 1.00 97.06 186 TRP A N 1
ATOM 1395 C CA . TRP A 1 186 ? 5.768 -9.451 -7.908 1.00 97.06 186 TRP A CA 1
ATOM 1396 C C . TRP A 1 186 ? 5.427 -10.623 -6.990 1.00 97.06 186 TRP A C 1
ATOM 1398 O O . TRP A 1 186 ? 5.823 -10.625 -5.823 1.00 97.06 186 TRP A O 1
ATOM 1408 N N . GLN A 1 187 ? 4.762 -11.651 -7.518 1.00 97.00 187 GLN A N 1
ATOM 1409 C CA . GLN A 1 187 ? 4.451 -12.864 -6.773 1.00 97.00 187 GLN A CA 1
ATOM 1410 C C . GLN A 1 187 ? 5.736 -13.574 -6.334 1.00 97.00 187 GLN A C 1
ATOM 1412 O O . GLN A 1 187 ? 5.901 -13.839 -5.143 1.00 97.00 187 GLN A O 1
ATOM 1417 N N . ALA A 1 188 ? 6.682 -13.792 -7.253 1.00 96.69 188 ALA A N 1
ATOM 1418 C CA . ALA A 1 188 ? 7.970 -14.409 -6.945 1.00 96.69 188 ALA A CA 1
ATOM 1419 C C . ALA A 1 188 ? 8.764 -13.608 -5.897 1.00 96.69 188 ALA A C 1
ATOM 1421 O O . ALA A 1 188 ? 9.370 -14.191 -4.997 1.00 96.69 188 ALA A O 1
ATOM 1422 N N . ALA A 1 189 ? 8.753 -12.272 -5.978 1.00 96.19 189 ALA A N 1
ATOM 1423 C CA . ALA A 1 189 ? 9.396 -11.407 -4.990 1.00 96.19 189 ALA A CA 1
ATOM 1424 C C . ALA A 1 189 ? 8.773 -11.571 -3.599 1.00 96.19 189 ALA A C 1
ATOM 1426 O O . ALA A 1 189 ? 9.484 -11.831 -2.629 1.00 96.19 189 ALA A O 1
ATOM 1427 N N . CYS A 1 190 ? 7.449 -11.465 -3.502 1.00 97.25 190 CYS A N 1
ATOM 1428 C CA . CYS A 1 190 ? 6.718 -11.602 -2.249 1.00 97.25 190 CYS A CA 1
ATOM 1429 C C . CYS A 1 190 ? 6.872 -12.991 -1.614 1.00 97.25 190 CYS A C 1
ATOM 1431 O O . CYS A 1 190 ? 7.063 -13.092 -0.400 1.00 97.25 190 CYS A O 1
ATOM 1433 N N . GLU A 1 191 ? 6.817 -14.061 -2.408 1.00 95.94 191 GLU A N 1
ATOM 1434 C CA . GLU A 1 191 ? 7.035 -15.432 -1.937 1.00 95.94 191 GLU A CA 1
ATOM 1435 C C . GLU A 1 191 ? 8.452 -15.619 -1.395 1.00 95.94 191 GLU A C 1
ATOM 1437 O O . GLU A 1 191 ? 8.620 -16.147 -0.295 1.00 95.94 191 GLU A O 1
ATOM 1442 N N . LEU A 1 192 ? 9.462 -15.122 -2.116 1.00 94.94 192 LEU A N 1
ATOM 1443 C CA . LEU A 1 192 ? 10.854 -15.221 -1.690 1.00 94.94 192 LEU A CA 1
ATOM 1444 C C . LEU A 1 192 ? 11.135 -14.392 -0.425 1.00 94.94 192 LEU A C 1
ATOM 1446 O O . LEU A 1 192 ? 11.864 -14.844 0.456 1.00 94.94 192 LEU A O 1
ATOM 1450 N N . ILE A 1 193 ? 10.538 -13.205 -0.301 1.00 94.94 193 ILE A N 1
ATOM 1451 C CA . ILE A 1 193 ? 10.614 -12.369 0.909 1.00 94.94 193 ILE A CA 1
ATOM 1452 C C . ILE A 1 193 ? 9.908 -13.040 2.097 1.00 94.94 193 ILE A C 1
ATOM 1454 O O . ILE A 1 193 ? 10.389 -12.941 3.224 1.00 94.94 193 ILE A O 1
ATOM 1458 N N . SER A 1 194 ? 8.795 -13.742 1.853 1.00 94.44 194 SER A N 1
ATOM 1459 C CA . SER A 1 194 ? 8.033 -14.453 2.894 1.00 94.44 194 SER A CA 1
ATOM 1460 C C . SER A 1 194 ? 8.703 -15.748 3.376 1.00 94.44 194 SER A C 1
ATOM 1462 O O . SER A 1 194 ? 8.268 -16.339 4.365 1.00 94.44 194 SER A O 1
ATOM 1464 N N . ASP A 1 195 ? 9.722 -16.245 2.672 1.00 90.12 195 ASP A N 1
ATOM 1465 C CA . ASP A 1 195 ? 10.377 -17.508 3.004 1.00 90.12 195 ASP A CA 1
ATOM 1466 C C . ASP A 1 195 ? 11.232 -17.379 4.273 1.00 90.12 195 ASP A C 1
ATOM 1468 O O . ASP A 1 195 ? 12.285 -16.736 4.293 1.00 90.12 195 ASP A O 1
ATOM 1472 N N . THR A 1 196 ? 10.807 -18.061 5.337 1.00 76.19 196 THR A N 1
ATOM 1473 C CA . THR A 1 196 ? 11.463 -18.036 6.652 1.00 76.19 196 THR A CA 1
ATOM 1474 C C . THR A 1 196 ? 12.892 -18.578 6.633 1.00 76.19 196 THR A C 1
ATOM 1476 O O . THR A 1 196 ? 13.686 -18.262 7.513 1.00 76.19 196 THR A O 1
ATOM 1479 N N . ARG A 1 197 ? 13.297 -19.344 5.613 1.00 75.81 197 ARG A N 1
ATOM 1480 C CA . ARG A 1 197 ? 14.698 -19.781 5.469 1.00 75.81 197 ARG A CA 1
ATOM 1481 C C . ARG A 1 197 ? 15.641 -18.605 5.215 1.00 75.81 197 ARG A C 1
ATOM 1483 O O . ARG A 1 197 ? 16.806 -18.662 5.612 1.00 75.81 197 ARG A O 1
ATOM 1490 N N . ASN A 1 198 ? 15.136 -17.526 4.621 1.00 64.12 198 ASN A N 1
ATOM 1491 C CA . ASN A 1 198 ? 15.906 -16.311 4.365 1.00 64.12 198 ASN A CA 1
ATOM 1492 C C . ASN A 1 198 ? 16.135 -15.471 5.629 1.00 64.12 198 ASN A C 1
ATOM 1494 O O . ASN A 1 198 ? 16.994 -14.590 5.620 1.00 64.12 198 ASN A O 1
ATOM 1498 N N . THR A 1 199 ? 15.441 -15.771 6.732 1.00 61.12 199 THR A N 1
ATOM 1499 C CA . THR A 1 199 ? 15.685 -15.134 8.034 1.00 61.12 199 THR A CA 1
ATOM 1500 C C . THR A 1 199 ? 16.798 -15.843 8.819 1.00 61.12 199 THR A C 1
ATOM 1502 O O . THR A 1 199 ? 17.428 -15.235 9.680 1.00 61.12 199 THR A O 1
ATOM 1505 N N . ALA A 1 200 ? 17.093 -17.113 8.502 1.00 54.44 200 ALA A N 1
ATOM 1506 C CA . ALA A 1 200 ? 17.987 -17.978 9.280 1.00 54.44 200 ALA A CA 1
ATOM 1507 C C . ALA A 1 200 ? 19.444 -18.060 8.771 1.00 54.44 200 ALA A C 1
ATOM 1509 O O . ALA A 1 200 ? 20.320 -18.465 9.532 1.00 54.44 200 ALA A O 1
ATOM 1510 N N . ASN A 1 201 ? 19.735 -17.670 7.522 1.00 52.38 201 ASN A N 1
ATOM 1511 C CA . ASN A 1 201 ? 21.078 -17.775 6.929 1.00 52.38 201 ASN A CA 1
ATOM 1512 C C . ASN A 1 201 ? 21.614 -16.415 6.433 1.00 52.38 201 ASN A C 1
ATOM 1514 O O . ASN A 1 201 ? 21.355 -16.027 5.293 1.00 52.38 201 ASN A O 1
ATOM 1518 N N . PRO A 1 202 ? 22.424 -15.698 7.240 1.00 50.47 202 PRO A N 1
ATOM 1519 C CA . PRO A 1 202 ? 23.057 -14.441 6.827 1.00 50.47 202 PRO A CA 1
ATOM 1520 C C . PRO A 1 202 ? 24.269 -14.632 5.895 1.00 50.47 202 PRO A C 1
ATOM 1522 O O . PRO A 1 202 ? 24.778 -13.661 5.338 1.00 50.47 202 PRO A O 1
ATOM 1525 N N . SER A 1 203 ? 24.751 -15.864 5.718 1.00 46.12 203 SER A N 1
ATOM 1526 C CA . SER A 1 203 ? 25.982 -16.185 4.991 1.00 46.12 203 SER A CA 1
ATOM 1527 C C . SER A 1 203 ? 25.686 -16.953 3.704 1.00 46.12 203 SER A C 1
ATOM 1529 O O . SER A 1 203 ? 25.426 -18.154 3.753 1.00 46.12 203 SER A O 1
ATOM 1531 N N . GLY A 1 204 ? 25.756 -16.278 2.551 1.00 44.88 204 GLY A N 1
ATOM 1532 C CA . GLY A 1 204 ? 25.735 -16.973 1.259 1.00 44.88 204 GLY A CA 1
ATOM 1533 C C . GLY A 1 204 ? 25.110 -16.243 0.076 1.00 44.88 204 GLY A C 1
ATOM 1534 O O . GLY A 1 204 ? 24.475 -16.890 -0.743 1.00 44.88 204 GLY A O 1
ATOM 1535 N N . VAL A 1 205 ? 25.281 -14.928 -0.064 1.00 45.66 205 VAL A N 1
ATOM 1536 C CA . VAL A 1 205 ? 25.200 -14.299 -1.391 1.00 45.66 205 VAL A CA 1
ATOM 1537 C C . VAL A 1 205 ? 26.335 -13.295 -1.451 1.00 45.66 205 VAL A C 1
ATOM 1539 O O . VAL A 1 205 ? 26.294 -12.293 -0.741 1.00 45.66 205 VAL A O 1
ATOM 1542 N N . ASN A 1 206 ? 27.356 -13.589 -2.259 1.00 41.88 206 ASN A N 1
ATOM 1543 C CA . ASN A 1 206 ? 28.321 -12.581 -2.676 1.00 41.88 206 ASN A CA 1
ATOM 1544 C C . ASN A 1 206 ? 27.509 -11.409 -3.222 1.00 41.88 206 ASN A C 1
ATOM 1546 O O . ASN A 1 206 ? 26.788 -11.572 -4.207 1.00 41.88 206 ASN A O 1
ATOM 1550 N N . SER A 1 207 ? 27.574 -10.264 -2.550 1.00 44.28 207 SER A N 1
ATOM 1551 C CA . SER A 1 207 ? 27.115 -8.993 -3.091 1.00 44.28 207 SER A CA 1
ATOM 1552 C C . SER A 1 207 ? 27.853 -8.787 -4.408 1.00 44.28 207 SER A C 1
ATOM 1554 O O . SER A 1 207 ? 29.021 -8.402 -4.415 1.00 44.28 207 SER A O 1
ATOM 1556 N N . SER A 1 208 ? 27.201 -9.145 -5.517 1.00 44.41 208 SER A N 1
ATOM 1557 C CA . SER A 1 208 ? 27.671 -8.722 -6.827 1.00 44.41 208 SER A CA 1
ATOM 1558 C C . SER A 1 208 ? 27.559 -7.195 -6.872 1.00 44.41 208 SER A C 1
ATOM 1560 O O . SER A 1 208 ? 26.616 -6.654 -6.286 1.00 44.41 208 SER A O 1
ATOM 1562 N N . PRO A 1 209 ? 28.497 -6.492 -7.525 1.00 44.12 209 PRO A N 1
ATOM 1563 C CA . PRO A 1 209 ? 28.504 -5.029 -7.588 1.00 44.12 209 PRO A CA 1
ATOM 1564 C C . PRO A 1 209 ? 27.265 -4.431 -8.283 1.00 44.12 209 PRO A C 1
ATOM 1566 O O . PRO A 1 209 ? 27.022 -3.236 -8.178 1.00 44.12 209 PRO A O 1
ATOM 1569 N N . ASP A 1 210 ? 26.441 -5.253 -8.938 1.00 46.41 210 ASP A N 1
ATOM 1570 C CA . ASP A 1 210 ? 25.316 -4.834 -9.785 1.00 46.41 210 ASP A CA 1
ATOM 1571 C C . ASP A 1 210 ? 24.037 -4.427 -9.017 1.00 46.41 210 ASP A C 1
ATOM 1573 O O . ASP A 1 210 ? 22.941 -4.427 -9.573 1.00 46.41 210 ASP A O 1
ATOM 1577 N N . LEU A 1 211 ? 24.137 -4.079 -7.728 1.00 52.16 211 LEU A N 1
ATOM 1578 C CA . LEU A 1 211 ? 23.023 -3.470 -6.978 1.00 52.16 211 LEU A CA 1
ATOM 1579 C C . LEU A 1 211 ? 22.711 -2.045 -7.463 1.00 52.16 211 LEU A C 1
ATOM 1581 O O . LEU A 1 211 ? 21.590 -1.562 -7.279 1.00 52.16 211 LEU A O 1
ATOM 1585 N N . GLU A 1 212 ? 23.681 -1.372 -8.088 1.00 48.94 212 GLU A N 1
ATOM 1586 C CA . GLU A 1 212 ? 23.501 0.003 -8.558 1.00 48.94 212 GLU A CA 1
ATOM 1587 C C . GLU A 1 212 ? 22.467 0.093 -9.690 1.00 48.94 212 GLU A C 1
ATOM 1589 O O . GLU A 1 212 ? 21.668 1.034 -9.704 1.00 48.94 212 GLU A O 1
ATOM 1594 N N . ASP A 1 213 ? 22.345 -0.950 -10.520 1.00 53.38 213 ASP A N 1
ATOM 1595 C CA . ASP A 1 213 ? 21.418 -1.003 -11.655 1.00 53.38 213 ASP A CA 1
ATOM 1596 C C . ASP A 1 213 ? 20.337 -2.084 -11.487 1.00 53.38 213 ASP A C 1
ATOM 1598 O O . ASP A 1 213 ? 20.047 -2.857 -12.402 1.00 53.38 213 ASP A O 1
ATOM 1602 N N . ALA A 1 214 ? 19.731 -2.161 -10.291 1.00 56.31 214 ALA A N 1
ATOM 1603 C CA . ALA A 1 214 ? 18.443 -2.836 -10.104 1.00 56.31 214 ALA A CA 1
ATOM 1604 C C . ALA A 1 214 ? 17.376 -2.121 -10.950 1.00 56.31 214 ALA A C 1
ATOM 1606 O O . ALA A 1 214 ? 16.676 -1.213 -10.501 1.00 56.31 214 ALA A O 1
ATOM 1607 N N . THR A 1 215 ? 17.371 -2.478 -12.223 1.00 62.88 215 THR A N 1
ATOM 1608 C CA . THR A 1 215 ? 16.392 -2.152 -13.241 1.00 62.88 215 THR A CA 1
ATOM 1609 C C . THR A 1 215 ? 15.204 -3.070 -13.014 1.00 62.88 215 THR A C 1
ATOM 1611 O O . THR A 1 215 ? 15.379 -4.286 -12.899 1.00 62.88 215 THR A O 1
ATOM 1614 N N . ASP A 1 216 ? 14.005 -2.488 -12.939 1.00 69.31 216 ASP A N 1
ATOM 1615 C CA . ASP A 1 216 ? 12.736 -3.214 -12.843 1.00 69.31 216 ASP A CA 1
ATOM 1616 C C . ASP A 1 216 ? 12.473 -3.955 -14.169 1.00 69.31 216 ASP A C 1
ATOM 1618 O O . ASP A 1 216 ? 11.631 -3.571 -14.980 1.00 69.31 216 ASP A O 1
ATOM 1622 N N . HIS A 1 217 ? 13.260 -4.997 -14.436 1.00 71.25 217 HIS A N 1
ATOM 1623 C CA . HIS A 1 217 ? 13.067 -5.893 -15.564 1.00 71.25 217 HIS A CA 1
ATOM 1624 C C . HIS A 1 217 ? 11.865 -6.772 -15.256 1.00 71.25 217 HIS A C 1
ATOM 1626 O O . HIS A 1 217 ? 11.926 -7.718 -14.470 1.00 71.25 217 HIS A O 1
ATOM 1632 N N . GLY A 1 218 ? 10.736 -6.388 -15.829 1.00 74.00 218 GLY A N 1
ATOM 1633 C CA . GLY A 1 218 ? 9.449 -6.970 -15.515 1.00 74.00 218 GLY A CA 1
ATOM 1634 C C . GLY A 1 218 ? 9.140 -8.328 -16.112 1.00 74.00 218 GLY A C 1
ATOM 1635 O O . GLY A 1 218 ? 8.005 -8.784 -15.983 1.00 74.00 218 GLY A O 1
ATOM 1636 N N . ASP A 1 219 ? 10.110 -8.942 -16.773 1.00 83.12 219 ASP A N 1
ATOM 1637 C CA . ASP A 1 219 ? 9.991 -10.162 -17.561 1.00 83.12 219 ASP A CA 1
ATOM 1638 C C . ASP A 1 219 ? 10.813 -11.340 -17.008 1.00 83.12 219 ASP A C 1
ATOM 1640 O O . ASP A 1 219 ? 10.641 -12.463 -17.478 1.00 83.12 219 ASP A O 1
ATOM 1644 N N . ASP A 1 220 ? 11.653 -11.124 -15.987 1.00 92.00 220 ASP A N 1
ATOM 1645 C CA . ASP A 1 220 ? 12.417 -12.180 -15.306 1.00 92.00 220 ASP A CA 1
ATOM 1646 C C . ASP A 1 220 ? 12.056 -12.253 -13.808 1.00 92.00 220 ASP A C 1
ATOM 1648 O O . ASP A 1 220 ? 12.663 -11.555 -12.979 1.00 92.00 220 ASP A O 1
ATOM 1652 N N . PRO A 1 221 ? 11.111 -13.137 -13.421 1.00 94.31 221 PRO A N 1
ATOM 1653 C CA . PRO A 1 221 ? 10.698 -13.297 -12.029 1.00 94.31 221 PRO A CA 1
ATOM 1654 C C . PRO A 1 221 ? 11.842 -13.667 -11.083 1.00 94.31 221 PRO A C 1
ATOM 1656 O O . PRO A 1 221 ? 11.863 -13.240 -9.924 1.00 94.31 221 PRO A O 1
ATOM 1659 N N . ARG A 1 222 ? 12.829 -14.440 -11.552 1.00 92.31 222 ARG A N 1
ATOM 1660 C CA . ARG A 1 222 ? 13.962 -14.874 -10.727 1.00 92.31 222 ARG A CA 1
ATOM 1661 C C . ARG A 1 222 ? 14.893 -13.707 -10.427 1.00 92.31 222 ARG A C 1
ATOM 1663 O O . ARG A 1 222 ? 15.286 -13.528 -9.275 1.00 92.31 222 ARG A O 1
ATOM 1670 N N . ARG A 1 223 ? 15.258 -12.920 -11.438 1.00 91.31 223 ARG A N 1
ATOM 1671 C CA . ARG A 1 223 ? 16.124 -11.750 -11.243 1.00 91.31 223 ARG A CA 1
ATOM 1672 C C . ARG A 1 223 ? 15.426 -10.686 -10.399 1.00 91.31 223 ARG A C 1
ATOM 1674 O O . ARG A 1 223 ? 16.030 -10.184 -9.450 1.00 91.31 223 ARG A O 1
ATOM 1681 N N . PHE A 1 224 ? 14.157 -10.400 -10.692 1.00 93.94 224 PHE A N 1
ATOM 1682 C CA . PHE A 1 224 ? 13.361 -9.413 -9.962 1.00 93.94 224 PHE A CA 1
ATOM 1683 C C . PHE A 1 224 ? 13.224 -9.777 -8.476 1.00 93.94 224 PHE A C 1
ATOM 1685 O O . PHE A 1 224 ? 13.552 -8.976 -7.600 1.00 93.94 224 PHE A O 1
ATOM 1692 N N . SER A 1 225 ? 12.834 -11.021 -8.173 1.00 94.62 225 SER A N 1
ATOM 1693 C CA . SER A 1 225 ? 12.698 -11.505 -6.790 1.00 94.62 225 SER A CA 1
ATOM 1694 C C . SER A 1 225 ? 14.012 -11.476 -6.006 1.00 94.62 225 SER A C 1
ATOM 1696 O O . SER A 1 225 ? 14.019 -11.128 -4.825 1.00 94.62 225 SER A O 1
ATOM 1698 N N . GLN A 1 226 ? 15.149 -11.780 -6.638 1.00 93.00 226 GLN A N 1
ATOM 1699 C CA . GLN A 1 226 ? 16.458 -11.704 -5.984 1.00 93.00 226 GLN A CA 1
ATOM 1700 C C . GLN A 1 226 ? 16.862 -10.267 -5.635 1.00 93.00 226 GLN A C 1
ATOM 1702 O O . GLN A 1 226 ? 17.399 -10.035 -4.548 1.00 93.00 226 GLN A O 1
ATOM 1707 N N . GLN A 1 227 ? 16.598 -9.307 -6.527 1.00 93.06 227 GLN A N 1
ATOM 1708 C CA . GLN A 1 227 ? 16.840 -7.885 -6.264 1.00 93.06 227 GLN A CA 1
ATOM 1709 C C . GLN A 1 227 ? 15.933 -7.372 -5.141 1.00 93.06 227 GLN A C 1
ATOM 1711 O O . GLN A 1 227 ? 16.420 -6.754 -4.194 1.00 93.06 227 GLN A O 1
ATOM 1716 N N . ALA A 1 228 ? 14.643 -7.712 -5.197 1.00 94.38 228 ALA A N 1
ATOM 1717 C CA . ALA A 1 228 ? 13.671 -7.437 -4.145 1.00 94.38 228 ALA A CA 1
ATOM 1718 C C . ALA A 1 228 ? 14.140 -7.957 -2.778 1.00 94.38 228 ALA A C 1
ATOM 1720 O O . ALA A 1 228 ? 14.253 -7.193 -1.818 1.00 94.38 228 ALA A O 1
ATOM 1721 N N . LEU A 1 229 ? 14.508 -9.242 -2.704 1.00 93.19 229 LEU A N 1
ATOM 1722 C CA . LEU A 1 229 ? 15.024 -9.847 -1.480 1.00 93.19 229 LEU A CA 1
ATOM 1723 C C . LEU A 1 229 ? 16.262 -9.101 -0.973 1.00 93.19 229 LEU A C 1
ATOM 1725 O O . LEU A 1 229 ? 16.352 -8.824 0.220 1.00 93.19 229 LEU A O 1
ATOM 1729 N N . ALA A 1 230 ? 17.212 -8.769 -1.854 1.00 92.00 230 ALA A N 1
ATOM 1730 C CA . ALA A 1 230 ? 18.440 -8.074 -1.477 1.00 92.00 230 ALA A CA 1
ATOM 1731 C C . ALA A 1 230 ? 18.173 -6.722 -0.794 1.00 92.00 230 ALA A C 1
ATOM 1733 O O . ALA A 1 230 ? 18.834 -6.428 0.203 1.00 92.00 230 ALA A O 1
ATOM 1734 N N . LEU A 1 231 ? 17.185 -5.959 -1.273 1.00 92.94 231 LEU A N 1
ATOM 1735 C CA . LEU A 1 231 ? 16.759 -4.691 -0.671 1.00 92.94 231 LEU A CA 1
ATOM 1736 C C . LEU A 1 231 ? 16.086 -4.896 0.698 1.00 92.94 231 LEU A C 1
ATOM 1738 O O . LEU A 1 231 ? 16.304 -4.116 1.621 1.00 92.94 231 LEU A O 1
ATOM 1742 N N . CYS A 1 232 ? 15.321 -5.976 0.866 1.00 93.00 232 CYS A N 1
ATOM 1743 C CA . CYS A 1 232 ? 14.566 -6.249 2.093 1.00 93.00 232 CYS A CA 1
ATOM 1744 C C . CYS A 1 232 ? 15.376 -6.951 3.204 1.00 93.00 232 CYS A C 1
ATOM 1746 O O . CYS A 1 232 ? 14.909 -7.030 4.343 1.00 93.00 232 CYS A O 1
ATOM 1748 N N . LYS A 1 233 ? 16.594 -7.445 2.923 1.00 87.12 233 LYS A N 1
ATOM 1749 C CA . LYS A 1 233 ? 17.425 -8.254 3.851 1.00 87.12 233 LYS A CA 1
ATOM 1750 C C . LYS A 1 233 ? 17.666 -7.636 5.229 1.00 87.12 233 LYS A C 1
ATOM 1752 O O . LYS A 1 233 ? 17.942 -8.372 6.176 1.00 87.12 233 LYS A O 1
ATOM 1757 N N . ALA A 1 234 ? 17.664 -6.311 5.353 1.00 86.06 234 ALA A N 1
ATOM 1758 C CA . ALA A 1 234 ? 17.850 -5.648 6.644 1.00 86.06 234 ALA A CA 1
ATOM 1759 C C . ALA A 1 234 ? 16.608 -5.768 7.546 1.00 86.06 234 ALA A C 1
ATOM 1761 O O . ALA A 1 234 ? 16.749 -5.820 8.764 1.00 86.06 234 ALA A O 1
ATOM 1762 N N . HIS A 1 235 ? 15.418 -5.874 6.951 1.00 86.00 235 HIS A N 1
ATOM 1763 C CA . HIS A 1 235 ? 14.134 -5.795 7.648 1.00 86.00 235 HIS A CA 1
ATOM 1764 C C . HIS A 1 235 ? 13.570 -7.172 8.028 1.00 86.00 235 HIS A C 1
ATOM 1766 O O . HIS A 1 235 ? 12.877 -7.298 9.031 1.00 86.00 235 HIS A O 1
ATOM 1772 N N . ILE A 1 236 ? 13.903 -8.225 7.275 1.00 84.06 236 ILE A N 1
ATOM 1773 C CA . ILE A 1 236 ? 13.310 -9.567 7.443 1.00 84.06 236 ILE A CA 1
ATOM 1774 C C . ILE A 1 236 ? 14.064 -10.493 8.416 1.00 84.06 236 ILE A C 1
ATOM 1776 O O . ILE A 1 236 ? 13.763 -11.675 8.496 1.00 84.06 236 ILE A O 1
ATOM 1780 N N . ARG A 1 237 ? 15.073 -10.011 9.151 1.00 71.38 237 ARG A N 1
ATOM 1781 C CA . ARG A 1 237 ? 15.997 -10.890 9.904 1.00 71.38 237 ARG A CA 1
ATOM 1782 C C . ARG A 1 237 ? 15.382 -11.589 11.116 1.00 71.38 237 ARG A C 1
ATOM 1784 O O . ARG A 1 237 ? 15.864 -12.646 11.506 1.00 71.38 237 ARG A O 1
ATOM 1791 N N . GLU A 1 238 ? 14.363 -10.998 11.728 1.00 66.69 238 GLU A N 1
ATOM 1792 C CA . GLU A 1 238 ? 13.932 -11.390 13.079 1.00 66.69 238 GLU A CA 1
ATOM 1793 C C . GLU A 1 238 ? 12.474 -11.855 13.151 1.00 66.69 238 GLU A C 1
ATOM 1795 O O . GLU A 1 238 ? 12.093 -12.534 14.105 1.00 66.69 238 GLU A O 1
ATOM 1800 N N . THR A 1 239 ? 11.666 -11.543 12.136 1.00 69.25 239 THR A N 1
ATOM 1801 C CA . THR A 1 239 ? 10.215 -11.740 12.187 1.00 69.25 239 THR A CA 1
ATOM 1802 C C . THR A 1 239 ? 9.742 -12.471 10.935 1.00 69.25 239 THR A C 1
ATOM 1804 O O . THR A 1 239 ? 9.961 -11.966 9.833 1.00 69.25 239 THR A O 1
ATOM 1807 N N . PRO A 1 240 ? 9.077 -13.636 11.075 1.00 79.12 240 PRO A N 1
ATOM 1808 C CA . PRO A 1 240 ? 8.364 -14.258 9.968 1.00 79.12 240 PRO A CA 1
ATOM 1809 C C . PRO A 1 240 ? 7.373 -13.260 9.370 1.00 79.12 240 PRO A C 1
ATOM 1811 O O . PRO A 1 240 ? 6.582 -12.665 10.100 1.00 79.12 240 PRO A O 1
ATOM 1814 N N . LEU A 1 241 ? 7.422 -13.088 8.054 1.00 90.94 241 LEU A N 1
ATOM 1815 C CA . LEU A 1 241 ? 6.574 -12.155 7.327 1.00 90.94 241 LEU A CA 1
ATOM 1816 C C . LEU A 1 241 ? 5.732 -12.929 6.317 1.00 90.94 241 LEU A C 1
ATOM 1818 O O . LEU A 1 241 ? 6.241 -13.799 5.614 1.00 90.94 241 LEU A O 1
ATOM 1822 N N . TRP A 1 242 ? 4.453 -12.585 6.220 1.00 94.69 242 TRP A N 1
ATOM 1823 C CA . TRP A 1 242 ? 3.607 -13.015 5.117 1.00 94.69 242 TRP A CA 1
ATOM 1824 C C . TRP A 1 242 ? 3.226 -11.786 4.299 1.00 94.69 242 TRP A C 1
ATOM 1826 O O . TRP A 1 242 ? 2.573 -10.877 4.812 1.00 94.69 242 TRP A O 1
ATOM 1836 N N . ILE A 1 243 ? 3.643 -11.759 3.035 1.00 97.19 243 ILE A N 1
ATOM 1837 C CA . ILE A 1 243 ? 3.376 -10.657 2.108 1.00 97.19 243 ILE A CA 1
ATOM 1838 C C . ILE A 1 243 ? 2.993 -11.204 0.733 1.00 97.19 243 ILE A C 1
ATOM 1840 O O . ILE A 1 243 ? 3.609 -12.165 0.272 1.00 97.19 243 ILE A O 1
ATOM 1844 N N . ARG A 1 244 ? 1.991 -10.628 0.066 1.00 97.88 244 ARG A N 1
ATOM 1845 C CA . ARG A 1 244 ? 1.560 -11.013 -1.290 1.00 97.88 244 ARG A CA 1
ATOM 1846 C C . ARG A 1 244 ? 1.222 -9.790 -2.145 1.00 97.88 244 ARG A C 1
ATOM 1848 O O . ARG A 1 244 ? 0.837 -8.761 -1.596 1.00 97.88 244 ARG A O 1
ATOM 1855 N N . PRO A 1 245 ? 1.368 -9.859 -3.475 1.00 98.00 245 PRO A N 1
ATOM 1856 C CA . PRO A 1 245 ? 0.884 -8.790 -4.333 1.00 98.00 245 PRO A CA 1
ATOM 1857 C C . PRO A 1 245 ? -0.641 -8.831 -4.441 1.00 98.00 245 PRO A C 1
ATOM 1859 O O . PRO A 1 245 ? -1.233 -9.900 -4.578 1.00 98.00 245 PRO A O 1
ATOM 1862 N N . ALA A 1 246 ? -1.281 -7.666 -4.416 1.00 97.69 246 ALA A N 1
ATOM 1863 C CA . ALA A 1 246 ? -2.676 -7.545 -4.812 1.00 97.69 246 ALA A CA 1
ATOM 1864 C C . ALA A 1 246 ? -2.834 -7.715 -6.337 1.00 97.69 246 ALA A C 1
ATOM 1866 O O . ALA A 1 246 ? -1.881 -7.542 -7.103 1.00 97.69 246 ALA A O 1
ATOM 1867 N N . PHE A 1 247 ? -4.045 -8.045 -6.783 1.00 95.81 247 PHE A N 1
ATOM 1868 C CA . PHE A 1 247 ? -4.407 -8.137 -8.199 1.00 95.81 247 PHE A CA 1
ATOM 1869 C C . PHE A 1 247 ? -5.902 -7.876 -8.404 1.00 95.81 247 PHE A C 1
ATOM 1871 O O . PHE A 1 247 ? -6.696 -7.944 -7.464 1.00 95.81 247 PHE A O 1
ATOM 1878 N N . ASP A 1 248 ? -6.290 -7.598 -9.647 1.00 94.06 248 ASP A N 1
ATOM 1879 C CA . ASP A 1 248 ? -7.683 -7.350 -10.010 1.00 94.06 248 ASP A CA 1
ATOM 1880 C C . ASP A 1 248 ? -8.557 -8.579 -9.726 1.00 94.06 248 ASP A C 1
ATOM 1882 O O . ASP A 1 248 ? -8.321 -9.671 -10.242 1.00 94.06 248 ASP A O 1
ATOM 1886 N N . GLY A 1 249 ? -9.594 -8.399 -8.907 1.00 95.31 249 GLY A N 1
ATOM 1887 C CA . GLY A 1 249 ? -10.478 -9.488 -8.478 1.00 95.31 249 GLY A CA 1
ATOM 1888 C C . GLY A 1 249 ? -10.013 -10.240 -7.225 1.00 95.31 249 GLY A C 1
ATOM 1889 O O . GLY A 1 249 ? -10.689 -11.188 -6.814 1.00 95.31 249 GLY A O 1
ATOM 1890 N N . LEU A 1 250 ? -8.911 -9.820 -6.589 1.00 96.06 250 LEU A N 1
ATOM 1891 C CA . LEU A 1 250 ? -8.563 -10.267 -5.242 1.00 96.06 250 LEU A CA 1
ATOM 1892 C C . LEU A 1 250 ? -9.664 -9.843 -4.260 1.00 96.06 250 LEU A C 1
ATOM 1894 O O . LEU A 1 250 ? -10.023 -8.668 -4.171 1.00 96.06 250 LEU A O 1
ATOM 1898 N N . VAL A 1 251 ? -10.179 -10.807 -3.501 1.00 96.19 251 VAL A N 1
ATOM 1899 C CA . VAL A 1 251 ? -11.173 -10.575 -2.451 1.00 96.19 251 VAL A CA 1
ATOM 1900 C C . VAL A 1 251 ? -10.580 -11.021 -1.127 1.00 96.19 251 VAL A C 1
ATOM 1902 O O . VAL A 1 251 ? -10.294 -12.201 -0.934 1.00 96.19 251 VAL A O 1
ATOM 1905 N N . ILE A 1 252 ? -10.428 -10.070 -0.208 1.00 94.56 252 ILE A N 1
ATOM 1906 C CA . ILE A 1 252 ? -9.938 -10.307 1.150 1.00 94.56 252 ILE A CA 1
ATOM 1907 C C . ILE A 1 252 ? -11.126 -10.218 2.104 1.00 94.56 252 ILE A C 1
ATOM 1909 O O . ILE A 1 252 ? -11.957 -9.319 2.002 1.00 94.56 252 ILE A O 1
ATOM 1913 N N . THR A 1 253 ? -11.215 -11.156 3.041 1.00 93.19 253 THR A N 1
ATOM 1914 C CA . THR A 1 253 ? -12.202 -11.145 4.124 1.00 93.19 253 THR A CA 1
ATOM 1915 C C . THR A 1 253 ? -11.475 -11.221 5.457 1.00 93.19 253 THR A C 1
ATOM 1917 O O . THR A 1 253 ? -10.576 -12.045 5.634 1.00 93.19 253 THR A O 1
ATOM 1920 N N . THR A 1 254 ? -11.863 -10.369 6.402 1.00 90.44 254 THR A N 1
ATOM 1921 C CA . THR A 1 254 ? -11.315 -10.364 7.758 1.00 90.44 254 THR A CA 1
ATOM 1922 C C . THR A 1 254 ? -12.421 -10.146 8.782 1.00 90.44 254 THR A C 1
ATOM 1924 O O . THR A 1 254 ? -13.376 -9.421 8.516 1.00 90.44 254 THR A O 1
ATOM 1927 N N . ASP A 1 255 ? -12.298 -10.797 9.936 1.00 89.81 255 ASP A N 1
ATOM 1928 C CA . ASP A 1 255 ? -13.139 -10.575 11.120 1.00 89.81 255 ASP A CA 1
ATOM 1929 C C . ASP A 1 255 ? -12.419 -9.728 12.190 1.00 89.81 255 ASP A C 1
ATOM 1931 O O . ASP A 1 255 ? -12.843 -9.678 13.343 1.00 89.81 255 ASP A O 1
ATOM 1935 N N . GLY A 1 256 ? -11.300 -9.094 11.819 1.00 85.56 256 GLY A N 1
ATOM 1936 C CA . GLY A 1 256 ? -10.436 -8.341 12.727 1.00 85.56 256 GLY A CA 1
ATOM 1937 C C . GLY A 1 256 ? -9.428 -9.205 13.493 1.00 85.56 256 GLY A C 1
ATOM 1938 O O . GLY A 1 256 ? -8.584 -8.673 14.207 1.00 85.56 256 GLY A O 1
ATOM 1939 N N . VAL A 1 257 ? -9.459 -10.531 13.331 1.00 85.88 257 VAL A N 1
ATOM 1940 C CA . VAL A 1 257 ? -8.494 -11.459 13.944 1.00 85.88 257 VAL A CA 1
ATOM 1941 C C . VAL A 1 257 ? -7.864 -12.353 12.883 1.00 85.88 257 VAL A C 1
ATOM 1943 O O . VAL A 1 257 ? -6.639 -12.452 12.772 1.00 85.88 257 VAL A O 1
ATOM 1946 N N . LYS A 1 258 ? -8.704 -13.005 12.083 1.00 87.56 258 LYS A N 1
ATOM 1947 C CA . LYS A 1 258 ? -8.332 -13.894 10.997 1.00 87.56 258 LYS A CA 1
ATOM 1948 C C . LYS A 1 258 ? -8.603 -13.209 9.667 1.00 87.56 258 LYS A C 1
ATOM 1950 O O . LYS A 1 258 ? -9.706 -12.751 9.395 1.00 87.56 258 LYS A O 1
ATOM 1955 N N . THR A 1 259 ? -7.603 -13.253 8.799 1.00 91.31 259 THR A N 1
ATOM 1956 C CA . THR A 1 259 ? -7.695 -12.757 7.427 1.00 91.31 259 THR A CA 1
ATOM 1957 C C . THR A 1 259 ? -7.537 -13.921 6.453 1.00 91.31 259 THR A C 1
ATOM 1959 O O . THR A 1 259 ? -6.597 -14.711 6.571 1.00 91.31 259 THR A O 1
ATOM 1962 N N . VAL A 1 260 ? -8.457 -14.022 5.495 1.00 93.06 260 VAL A N 1
ATOM 1963 C CA . VAL A 1 260 ? -8.444 -14.993 4.393 1.00 93.06 260 VAL A CA 1
ATOM 1964 C C . VAL A 1 260 ? -8.634 -14.275 3.064 1.00 93.06 260 VAL A C 1
ATOM 1966 O O . VAL A 1 260 ? -9.179 -13.172 3.018 1.00 93.06 260 VAL A O 1
ATOM 1969 N N . ASP A 1 261 ? -8.218 -14.916 1.985 1.00 94.31 261 ASP A N 1
ATOM 1970 C CA . ASP A 1 261 ? -8.425 -14.428 0.630 1.00 94.31 261 ASP A CA 1
ATOM 1971 C C . ASP A 1 261 ? -8.812 -15.577 -0.314 1.00 94.31 261 ASP A C 1
ATOM 1973 O O . ASP A 1 261 ? -8.766 -16.754 0.057 1.00 94.31 261 ASP A O 1
ATOM 1977 N N . ASN A 1 262 ? -9.266 -15.232 -1.516 1.00 94.81 262 ASN A N 1
ATOM 1978 C CA . ASN A 1 262 ? -9.775 -16.182 -2.504 1.00 94.81 262 ASN A CA 1
ATOM 1979 C C . ASN A 1 262 ? -8.688 -16.880 -3.347 1.00 94.81 262 ASN A C 1
ATOM 1981 O O . ASN A 1 262 ? -9.048 -17.561 -4.309 1.00 94.81 262 ASN A O 1
ATOM 1985 N N . PHE A 1 263 ? -7.396 -16.724 -3.032 1.00 93.25 263 PHE A N 1
ATOM 1986 C CA . PHE A 1 263 ? -6.306 -17.190 -3.894 1.00 93.25 263 PHE A CA 1
ATOM 1987 C C . PHE A 1 263 ? -5.089 -17.791 -3.158 1.00 93.25 263 PHE A C 1
ATOM 1989 O O . PHE A 1 263 ? -4.693 -18.914 -3.453 1.00 93.25 263 PHE A O 1
ATOM 1996 N N . HIS A 1 264 ? -4.493 -17.090 -2.196 1.00 84.69 264 HIS A N 1
ATOM 1997 C CA . HIS A 1 264 ? -3.267 -17.443 -1.472 1.00 84.69 264 HIS A CA 1
ATOM 1998 C C . HIS A 1 264 ? -3.489 -18.298 -0.206 1.00 84.69 264 HIS A C 1
ATOM 2000 O O . HIS A 1 264 ? -2.670 -18.224 0.716 1.00 84.69 264 HIS A O 1
ATOM 2006 N N . THR A 1 265 ? -4.568 -19.092 -0.162 1.00 61.31 265 THR A N 1
ATOM 2007 C CA . THR A 1 265 ? -5.029 -19.880 1.007 1.00 61.31 265 THR A CA 1
ATOM 2008 C C . THR A 1 265 ? -3.924 -20.558 1.810 1.00 61.31 265 THR A C 1
ATOM 2010 O O . THR A 1 265 ? -3.143 -21.321 1.194 1.00 61.31 265 THR A O 1
#

InterPro domains:
  IPR036866 Ribonuclease Z/Hydroxyacylglutathione hydrolase-like [G3DSA:3.60.15.10] (1-200)

Secondary structure (DSSP, 8-state):
---GGG--S-SPPPPPPP-PPPTT--EEETTEEEEEEEEEEEEEE-TTS-EEEEEEEEEEEETTTEEEE-S-SB--HHHHHHTT--TTS--------------------------------------------SPSS-SEEEEE--BSS--SSS-BHHHHHHHHHHTT-SSEEEE-PPTTS-HHHHHHHHHHHH-THHHH--S-----GGGTT----TT-HHHHHHHHHHHHTTTSSSS---EEE--TT--EEE-SS-EEESS--

Sequence (265 aa):
MVNPGGGTGGGDVPAFQWHIIESDIPFELLGVQVSPLKVHHGCYFNTSGHPSSPYECLSFLFDQTFCYMSDVSSIPESTWTALGCPPNAPTIRRSMSNLTTKSFDSDNPSVSTTSSRLGSLHSSASSVSDCEGPPAGLPLLIVDTMRLKPHISHFGIAEAVETAVKLRAHRTYILGFTHGVTHECWQAACELISDTRNTANPSGVNSSPDLEDATDHGDDPRRFSQQALALCKAHIRETPLWIRPAFDGLVITTDGVKTVDNFHT

Foldseek 3Di:
DDDPPPDPPDDDDDDDDDDDDDAQDWDDDPNKIKHWHWAFQFADADPVRHGDGTDIDTWIQIPLAATEAEFHQGHDQVRCVVLVQHPPPPPPPPDDDDDDDDDDDDDDDDDDDDDDDDDDDDDPDDDDPCPDDDDDFRAEYEYEDAEQDGDSRTDHLQVQLLVCLSSVYPEYEYDNYHPQADLLLQQLLQVLLLDCVLLVDPDDDDPDVCLVPLDRNRPDSVSSNVNSNVSNSVRSNPHRDHYHYDDPPWDWDDPSHHIDIDPPD

Radius of gyration: 25.49 Å; chains: 1; bounding box: 72×48×79 Å

Organism: NCBI:txid56615

pLDDT: mean 77.53, std 24.83, range [26.22, 98.69]